Protein AF-A0A7W7Q1D1-F1 (afdb_monomer)

pLDDT: mean 85.67, std 13.71, range [35.16, 98.44]

InterPro domains:
  IPR036291 NAD(P)-binding domain superfamily [SSF51735] (10-169)

Sequence (183 aa):
MISYGGLVYLITGATGTVGRPLLAELDGHAVRPVTRDPSRLPGAVAEPDVTGVTAVFLHPRAVGLGAADLLVRAKAAGVRRVVVLSAVNVDDPLDEQPSRANGDRDTEVEAAAIGSGLEWVSAVAAAGMVEHGHRPEFVAALMARYERENGRPAHVSGDVENVLGRPARSFAEWVADHAEYVR

Foldseek 3Di:
DDPDLFAEEEEFPCVDPVNVVVVVVCPVGHYEYEDCDCVVDPNHDPDDDLASHQEYEAEQQRCPLVLLVVLLNNVVNNHAEYEYAAEPCLVPPPVPDPVVVVVGDRVNNVVSVVVSPHHYDYPYDLSVCVVVPHDNVVSVVVVVVCVVCPPPPDDDDQVCCVPVVDGDDDPVVVCVVCVVVVD

Structure (mmCIF, N/CA/C/O backbone):
data_AF-A0A7W7Q1D1-F1
#
_entry.id   AF-A0A7W7Q1D1-F1
#
loop_
_atom_site.group_PDB
_atom_site.id
_atom_site.type_symbol
_atom_site.label_atom_id
_atom_site.label_alt_id
_atom_site.label_comp_id
_atom_site.label_asym_id
_atom_site.label_entity_id
_atom_site.label_seq_id
_atom_site.pdbx_PDB_ins_code
_atom_site.Cartn_x
_atom_site.Cartn_y
_atom_site.Cartn_z
_atom_site.occupancy
_atom_site.B_iso_or_equiv
_atom_site.auth_seq_id
_atom_site.auth_comp_id
_atom_site.auth_asym_id
_atom_site.auth_atom_id
_atom_site.pdbx_PDB_model_num
ATOM 1 N N . MET A 1 1 ? -28.782 -6.492 18.282 1.00 35.16 1 MET A N 1
ATOM 2 C CA . MET A 1 1 ? -28.375 -5.760 17.064 1.00 35.16 1 MET A CA 1
ATOM 3 C C . MET A 1 1 ? -27.118 -6.419 16.540 1.00 35.16 1 MET A C 1
ATOM 5 O O . MET A 1 1 ? -26.107 -6.385 17.225 1.00 35.16 1 MET A O 1
ATOM 9 N N . ILE A 1 2 ? -27.211 -7.110 15.409 1.00 35.22 2 ILE A N 1
ATOM 10 C CA . ILE A 1 2 ? -26.087 -7.821 14.797 1.00 35.22 2 ILE A CA 1
ATOM 11 C C . ILE A 1 2 ? -25.476 -6.841 13.796 1.00 35.22 2 ILE A C 1
ATOM 13 O O . ILE A 1 2 ? -26.123 -6.496 12.811 1.00 35.22 2 ILE A O 1
ATOM 17 N N . SER A 1 3 ? -24.289 -6.316 14.102 1.00 39.19 3 SER A N 1
ATOM 18 C CA . SER A 1 3 ? -23.540 -5.472 13.169 1.00 39.19 3 SER A CA 1
ATOM 19 C C . SER A 1 3 ? -23.053 -6.363 12.028 1.00 39.19 3 SER A C 1
ATOM 21 O O . SER A 1 3 ? -22.293 -7.301 12.267 1.00 39.19 3 SER A O 1
ATOM 23 N N . TYR A 1 4 ? -23.531 -6.126 10.807 1.00 39.88 4 TYR A N 1
ATOM 24 C CA . TYR A 1 4 ? -22.960 -6.758 9.622 1.00 39.88 4 TYR A CA 1
ATOM 25 C C . TYR A 1 4 ? -21.501 -6.307 9.523 1.00 39.88 4 TYR A C 1
ATOM 27 O O . TYR A 1 4 ? -21.233 -5.110 9.444 1.00 39.88 4 TYR A O 1
ATOM 35 N N . GLY A 1 5 ? -20.570 -7.262 9.596 1.00 51.62 5 GLY A N 1
ATOM 36 C CA . GLY A 1 5 ? -19.130 -7.019 9.545 1.00 51.62 5 GLY A CA 1
ATOM 37 C C . GLY A 1 5 ? -18.730 -6.362 8.228 1.00 51.62 5 GLY A C 1
ATOM 38 O O . GLY A 1 5 ? -18.457 -7.048 7.246 1.00 51.62 5 GLY A O 1
ATOM 39 N N . GLY A 1 6 ? -18.746 -5.030 8.203 1.00 65.38 6 GLY A N 1
ATOM 40 C CA . GLY A 1 6 ? -18.230 -4.236 7.099 1.00 65.38 6 GLY A CA 1
ATOM 41 C C . GLY A 1 6 ? -16.722 -4.423 6.968 1.00 65.38 6 GLY A C 1
ATOM 42 O O . GLY A 1 6 ? -16.028 -4.676 7.953 1.00 65.38 6 GLY A O 1
ATOM 43 N N . LEU A 1 7 ? -16.219 -4.310 5.740 1.00 81.56 7 LEU A N 1
ATOM 44 C CA . LEU A 1 7 ? -14.784 -4.317 5.481 1.00 81.56 7 LEU A CA 1
ATOM 45 C C . LEU A 1 7 ? -14.135 -3.127 6.205 1.00 81.56 7 LEU A C 1
ATOM 47 O O . LEU A 1 7 ? -14.586 -1.990 6.058 1.00 81.56 7 LEU A O 1
ATOM 51 N N . VAL A 1 8 ? -13.093 -3.408 6.987 1.00 94.44 8 VAL A N 1
ATOM 52 C CA . VAL A 1 8 ? -12.262 -2.408 7.666 1.00 94.44 8 VAL A CA 1
ATOM 53 C C . VAL A 1 8 ? -10.910 -2.365 6.963 1.00 94.44 8 VAL A C 1
ATOM 55 O O . VAL A 1 8 ? -10.201 -3.376 6.915 1.00 94.44 8 VAL A O 1
ATOM 58 N N . TYR A 1 9 ? -10.547 -1.205 6.423 1.00 96.56 9 TYR A N 1
ATOM 59 C CA . TYR A 1 9 ? -9.318 -1.009 5.655 1.00 96.56 9 TYR A CA 1
ATOM 60 C C . TYR A 1 9 ? -8.244 -0.320 6.494 1.00 96.56 9 TYR A C 1
ATOM 62 O O . TYR A 1 9 ? -8.509 0.708 7.107 1.00 96.56 9 TYR A O 1
ATOM 70 N N . LEU A 1 10 ? -7.019 -0.839 6.492 1.00 98.25 10 LEU A N 1
ATOM 71 C CA . LEU A 1 10 ? -5.849 -0.147 7.041 1.00 98.25 10 LEU A CA 1
ATOM 72 C C . LEU A 1 10 ? -5.040 0.451 5.890 1.00 98.25 10 LEU A C 1
ATOM 74 O O . LEU A 1 10 ? -4.572 -0.293 5.030 1.00 98.25 10 LEU A O 1
ATOM 78 N N . ILE A 1 11 ? -4.855 1.771 5.877 1.00 98.25 11 ILE A N 1
ATOM 79 C CA . ILE A 1 11 ? -4.214 2.480 4.761 1.00 98.25 11 ILE A CA 1
ATOM 80 C C . ILE A 1 11 ? -2.933 3.149 5.241 1.00 98.25 11 ILE A C 1
ATOM 82 O O . ILE A 1 11 ? -2.977 4.142 5.966 1.00 98.25 11 ILE A O 1
ATOM 86 N N . THR A 1 12 ? -1.782 2.625 4.827 1.00 98.25 12 THR A N 1
ATOM 87 C CA . THR A 1 12 ? -0.482 3.241 5.128 1.00 98.25 12 THR A CA 1
ATOM 88 C C . THR A 1 12 ? -0.141 4.343 4.127 1.00 98.25 12 THR A C 1
ATOM 90 O O . THR A 1 12 ? -0.596 4.331 2.985 1.00 98.25 12 THR A O 1
ATOM 93 N N . GLY A 1 13 ? 0.618 5.353 4.565 1.00 96.00 13 GLY A N 1
ATOM 94 C CA . GLY A 1 13 ? 0.894 6.529 3.733 1.00 96.00 13 GLY A CA 1
ATOM 95 C C . GLY A 1 13 ? -0.340 7.409 3.513 1.00 96.00 13 GLY A C 1
ATOM 96 O O . GLY A 1 13 ? -0.433 8.094 2.497 1.00 96.00 13 GLY A O 1
ATOM 97 N N . ALA A 1 14 ? -1.272 7.417 4.472 1.00 96.81 14 ALA A N 1
ATOM 98 C CA . ALA A 1 14 ? -2.594 8.040 4.384 1.00 96.81 14 ALA A CA 1
ATOM 99 C C . ALA A 1 14 ? -2.592 9.524 3.968 1.00 96.81 14 ALA A C 1
ATOM 101 O O . ALA A 1 14 ? -3.517 9.999 3.317 1.00 96.81 14 ALA A O 1
ATOM 102 N N . THR A 1 15 ? -1.542 10.275 4.307 1.00 95.00 15 THR A N 1
ATOM 103 C CA . THR A 1 15 ? -1.414 11.699 3.949 1.00 95.00 15 THR A CA 1
ATOM 104 C C . THR A 1 15 ? -0.637 11.949 2.653 1.00 95.00 15 THR A C 1
ATOM 106 O O . THR A 1 15 ? -0.395 13.113 2.332 1.00 95.00 15 THR A O 1
ATOM 109 N N . GLY A 1 16 ? -0.203 10.899 1.951 1.00 86.81 16 GLY A N 1
ATOM 110 C CA . GLY A 1 16 ? 0.585 10.967 0.718 1.00 86.81 16 GLY A CA 1
ATOM 111 C C . GLY A 1 16 ? -0.250 11.178 -0.547 1.00 86.81 16 GLY A C 1
ATOM 112 O O . GLY A 1 16 ?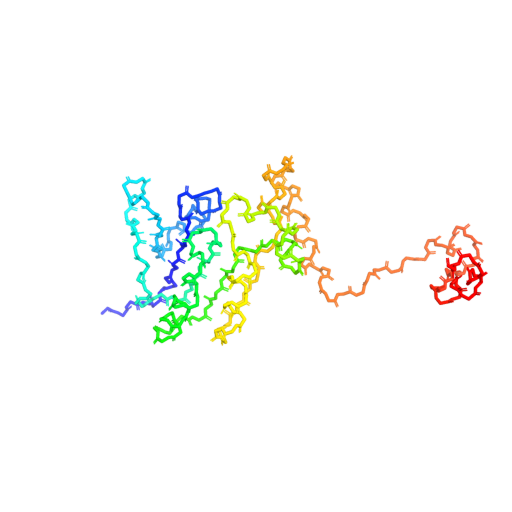 -1.475 11.284 -0.492 1.00 86.81 16 GLY A O 1
ATOM 113 N N . THR A 1 17 ? 0.431 11.222 -1.692 1.00 84.62 17 THR A N 1
ATOM 114 C CA . THR A 1 17 ? -0.163 11.446 -3.023 1.00 84.62 17 THR A CA 1
ATOM 115 C C . THR A 1 17 ? -1.105 10.327 -3.450 1.00 84.62 17 THR A C 1
ATOM 117 O O . THR A 1 17 ? -2.105 10.607 -4.097 1.00 84.62 17 THR A O 1
ATOM 120 N N . VAL A 1 18 ? -0.830 9.086 -3.040 1.00 85.62 18 VAL A N 1
ATOM 121 C CA . VAL A 1 18 ? -1.712 7.933 -3.281 1.00 85.62 18 VAL A CA 1
ATOM 122 C C . VAL A 1 18 ? -2.712 7.739 -2.140 1.00 85.62 18 VAL A C 1
ATOM 124 O O . VAL A 1 18 ? -3.889 7.494 -2.382 1.00 85.62 18 VAL A O 1
ATOM 127 N N . GLY A 1 19 ? -2.271 7.900 -0.888 1.00 89.56 19 GLY A N 1
ATOM 128 C CA . GLY A 1 19 ? -3.119 7.667 0.284 1.00 89.56 19 GLY A CA 1
ATOM 129 C C . GLY A 1 19 ? -4.314 8.619 0.376 1.00 89.56 19 GLY A C 1
ATOM 130 O O . GLY A 1 19 ? -5.423 8.162 0.616 1.00 89.56 19 GLY A O 1
ATOM 131 N N . ARG A 1 20 ? -4.128 9.925 0.136 1.00 90.88 20 ARG A N 1
ATOM 132 C CA . ARG A 1 20 ? -5.224 10.911 0.216 1.00 90.88 20 ARG A CA 1
ATOM 133 C C . ARG A 1 20 ? -6.381 10.631 -0.754 1.00 90.88 20 ARG A C 1
ATOM 135 O O . ARG A 1 20 ? -7.510 10.577 -0.274 1.00 90.88 20 ARG A O 1
ATOM 142 N N . PRO A 1 21 ? -6.156 10.463 -2.073 1.00 86.75 21 PRO A N 1
ATOM 143 C CA . PRO A 1 21 ? -7.244 10.128 -2.988 1.00 86.75 21 PRO A CA 1
ATOM 144 C C . PRO A 1 21 ? -7.834 8.746 -2.693 1.00 86.75 21 PRO A C 1
ATOM 146 O O . PRO A 1 21 ? -9.048 8.604 -2.736 1.00 86.75 21 PRO A O 1
ATOM 149 N N . LEU A 1 22 ? -7.023 7.758 -2.290 1.00 88.62 22 LEU A N 1
ATOM 150 C CA . LEU A 1 22 ? -7.541 6.449 -1.878 1.00 88.62 22 LEU A CA 1
ATOM 151 C C . LEU A 1 22 ? -8.511 6.555 -0.692 1.00 88.62 22 LEU A C 1
ATOM 153 O O . LEU A 1 22 ? -9.538 5.888 -0.679 1.00 88.62 22 LEU A O 1
ATOM 157 N N . LEU A 1 23 ? -8.218 7.405 0.295 1.00 92.62 23 LEU A N 1
ATOM 158 C CA . LEU A 1 23 ? -9.139 7.654 1.405 1.00 92.62 23 LEU A CA 1
ATOM 159 C C . LEU A 1 23 ? -10.444 8.317 0.954 1.00 92.62 23 LEU A C 1
ATOM 161 O O . LEU A 1 23 ? -11.484 8.005 1.521 1.00 92.62 23 LEU A O 1
ATOM 165 N N . ALA A 1 24 ? -10.399 9.207 -0.042 1.00 87.12 24 ALA A N 1
ATOM 166 C CA . ALA A 1 24 ? -11.597 9.849 -0.581 1.00 87.12 24 ALA A CA 1
ATOM 167 C C . ALA A 1 24 ? -12.510 8.845 -1.307 1.00 87.12 24 ALA A C 1
ATOM 169 O O . ALA A 1 24 ? -13.720 8.878 -1.117 1.00 87.12 24 ALA A O 1
ATOM 170 N N . GLU A 1 25 ? -11.935 7.911 -2.069 1.00 88.19 25 GLU A N 1
ATOM 171 C CA . GLU A 1 25 ? -12.689 6.824 -2.719 1.00 88.19 25 GLU A CA 1
ATOM 172 C C . GLU A 1 25 ? -13.256 5.805 -1.715 1.00 88.19 25 GLU A C 1
ATOM 174 O O . GLU A 1 25 ? -14.211 5.092 -2.013 1.00 88.19 25 GLU A O 1
ATOM 179 N N . LEU A 1 26 ? -12.675 5.730 -0.514 1.00 88.31 26 LEU A N 1
ATOM 180 C CA . LEU A 1 26 ? -13.141 4.875 0.578 1.00 88.31 26 LEU A CA 1
ATOM 181 C C . LEU A 1 26 ? -14.099 5.599 1.542 1.00 88.31 26 LEU A C 1
ATOM 183 O O . LEU A 1 26 ? -14.371 5.078 2.628 1.00 88.31 26 LEU A O 1
ATOM 187 N N . ASP A 1 27 ? -14.618 6.776 1.181 1.00 87.81 27 ASP A N 1
ATOM 188 C CA . ASP A 1 27 ? -15.613 7.469 1.999 1.00 87.81 27 ASP A CA 1
ATOM 189 C C . ASP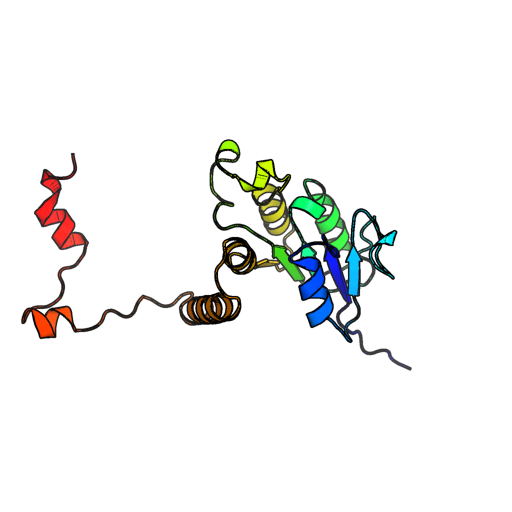 A 1 27 ? -16.866 6.599 2.215 1.00 87.81 27 ASP A C 1
ATOM 191 O O . ASP A 1 27 ? -17.298 5.839 1.348 1.00 87.81 27 ASP A O 1
ATOM 195 N N . GLY A 1 28 ? -17.421 6.646 3.425 1.00 88.31 28 GLY A N 1
ATOM 196 C CA . GLY A 1 28 ? -18.497 5.745 3.851 1.00 88.31 28 GLY A CA 1
ATOM 197 C C . GLY A 1 28 ? -18.060 4.315 4.212 1.00 88.31 28 GLY A C 1
ATOM 198 O O . GLY A 1 28 ? -18.885 3.546 4.715 1.00 88.31 28 GLY A O 1
ATOM 199 N N . HIS A 1 29 ? -16.784 3.949 4.038 1.00 92.31 29 HIS A N 1
ATOM 200 C CA . HIS A 1 29 ? -16.217 2.705 4.564 1.00 92.31 29 HIS A CA 1
ATOM 201 C C . HIS A 1 29 ? -15.502 2.909 5.907 1.00 92.31 29 HIS A C 1
ATOM 203 O O . HIS A 1 29 ? -15.057 3.999 6.260 1.00 92.31 29 HIS A O 1
ATOM 209 N N . ALA A 1 30 ? -15.347 1.825 6.674 1.00 94.69 30 ALA A N 1
ATOM 210 C CA . ALA A 1 30 ? -14.530 1.849 7.880 1.00 94.69 30 ALA A CA 1
ATOM 211 C C . ALA A 1 30 ? -13.043 1.838 7.494 1.00 94.69 30 ALA A C 1
ATOM 213 O O . ALA A 1 30 ? -12.535 0.846 6.968 1.00 94.69 30 ALA A O 1
ATOM 214 N N . VAL A 1 31 ? -12.334 2.933 7.771 1.00 96.19 31 VAL A N 1
ATOM 215 C CA . VAL A 1 31 ? -10.919 3.085 7.417 1.00 96.19 31 VAL A CA 1
ATOM 216 C C . VAL A 1 31 ? -10.083 3.467 8.636 1.00 96.19 31 VAL A C 1
ATOM 218 O O . VAL A 1 31 ? -10.492 4.276 9.465 1.00 96.19 31 VAL A O 1
ATOM 221 N N . ARG A 1 32 ? -8.884 2.889 8.729 1.00 97.56 32 ARG A N 1
ATOM 222 C CA . ARG A 1 32 ? -7.820 3.242 9.669 1.00 97.56 32 ARG A CA 1
ATOM 223 C C . ARG A 1 32 ? -6.652 3.851 8.897 1.00 97.56 32 ARG A C 1
ATOM 225 O O . ARG A 1 32 ? -5.834 3.112 8.338 1.00 97.56 32 ARG A O 1
ATOM 232 N N . PRO A 1 33 ? -6.573 5.186 8.825 1.00 98.06 33 PRO A N 1
ATOM 233 C CA . PRO A 1 33 ? -5.465 5.850 8.172 1.00 98.06 33 PRO A CA 1
ATOM 234 C C . PRO A 1 33 ? -4.210 5.793 9.045 1.00 98.06 33 PRO A C 1
ATOM 236 O O . PRO A 1 33 ? -4.244 6.107 10.233 1.00 98.06 33 PRO A O 1
ATOM 239 N N . VAL A 1 34 ? -3.083 5.432 8.441 1.00 98.44 34 VAL A N 1
ATOM 240 C CA . VAL A 1 34 ? -1.774 5.403 9.095 1.00 98.44 34 VAL A CA 1
ATOM 241 C C . VAL A 1 34 ? -0.857 6.424 8.437 1.00 98.44 34 VAL A C 1
ATOM 243 O O . VAL A 1 34 ? -0.625 6.400 7.222 1.00 98.44 34 VAL A O 1
ATOM 246 N N . THR A 1 35 ? -0.319 7.335 9.243 1.00 97.12 35 THR A N 1
ATOM 247 C CA . THR A 1 35 ? 0.645 8.346 8.803 1.00 97.12 35 THR A CA 1
ATOM 248 C C . THR A 1 35 ? 1.642 8.668 9.906 1.00 97.12 35 THR A C 1
ATOM 250 O O . THR A 1 35 ? 1.306 8.660 11.083 1.00 97.12 35 THR A O 1
ATOM 253 N N . ARG A 1 36 ? 2.864 9.035 9.515 1.00 94.56 36 ARG A N 1
ATOM 254 C CA . ARG A 1 36 ? 3.918 9.468 10.446 1.00 94.56 36 ARG A CA 1
ATOM 255 C C . ARG A 1 36 ? 3.550 10.732 11.228 1.00 94.56 36 ARG A C 1
ATOM 257 O O . ARG A 1 36 ? 4.113 10.957 12.290 1.00 94.56 36 ARG A O 1
ATOM 264 N N . ASP A 1 37 ? 2.633 11.550 10.707 1.00 95.12 37 ASP A N 1
ATOM 265 C CA . ASP A 1 37 ? 2.155 12.770 11.367 1.00 95.12 37 ASP A CA 1
ATOM 266 C C . ASP A 1 37 ? 0.617 12.778 11.458 1.00 95.12 37 ASP A C 1
ATOM 268 O O . ASP A 1 37 ? -0.061 13.327 10.577 1.00 95.12 37 ASP A O 1
ATOM 272 N N . PRO A 1 38 ? 0.049 12.151 12.507 1.00 96.12 38 PRO A N 1
ATOM 273 C CA . PRO A 1 38 ? -1.397 12.051 12.698 1.00 96.12 38 PRO A CA 1
ATOM 274 C C . PRO A 1 38 ? -2.105 13.399 12.840 1.00 96.12 38 PRO A C 1
ATOM 276 O O . PRO A 1 38 ? -3.292 13.501 12.548 1.00 96.12 38 PRO A O 1
ATOM 279 N N . SER A 1 39 ? -1.393 14.460 13.238 1.00 96.00 39 SER A N 1
ATOM 280 C CA . SER A 1 39 ? -1.993 15.790 13.409 1.00 96.00 39 SER A CA 1
ATOM 281 C C . SER A 1 39 ? -2.545 16.372 12.100 1.00 96.00 39 SER A C 1
ATOM 283 O O . SER A 1 39 ? -3.427 17.229 12.115 1.00 96.00 39 SER A O 1
ATOM 285 N N . ARG A 1 40 ? -2.067 15.872 10.951 1.00 93.12 40 ARG A N 1
ATOM 286 C CA . ARG A 1 40 ? -2.466 16.317 9.608 1.00 93.12 40 ARG A CA 1
ATOM 287 C C . ARG A 1 40 ? -3.696 15.599 9.055 1.00 93.12 40 ARG A C 1
ATOM 289 O O . ARG A 1 40 ? -4.118 15.934 7.947 1.00 93.12 40 ARG A O 1
ATOM 296 N N . LEU A 1 41 ? -4.231 14.603 9.764 1.00 94.81 41 LEU A N 1
ATOM 297 C CA . LEU A 1 41 ? -5.374 13.812 9.313 1.00 94.81 41 LEU A CA 1
ATOM 298 C C . LEU A 1 41 ? -6.199 13.302 10.510 1.00 94.81 41 LEU A C 1
ATOM 300 O O . LEU A 1 41 ? -5.748 12.401 11.219 1.00 94.81 41 LEU A O 1
ATOM 304 N N . PRO A 1 42 ? -7.416 13.832 10.731 1.00 92.69 42 PRO A N 1
ATOM 305 C CA . PRO A 1 42 ? -8.296 13.363 11.797 1.00 92.69 42 PRO A CA 1
ATOM 306 C C . PRO A 1 42 ? -8.528 11.848 11.750 1.00 92.69 42 PRO A C 1
ATOM 308 O O . PRO A 1 42 ? -8.771 11.281 10.687 1.00 92.69 42 PRO A O 1
ATOM 311 N N . GLY A 1 43 ? -8.454 11.195 12.912 1.00 92.12 43 GLY A N 1
ATOM 312 C CA . GLY A 1 43 ? -8.644 9.745 13.039 1.00 92.12 43 GLY A CA 1
ATOM 313 C C . GLY A 1 43 ? -7.456 8.893 12.581 1.00 92.12 43 GLY A C 1
ATOM 314 O O . GLY A 1 43 ? -7.530 7.669 12.675 1.00 92.12 43 GLY A O 1
ATOM 315 N N . ALA A 1 44 ? -6.365 9.504 12.109 1.00 96.75 44 ALA A N 1
ATOM 316 C CA . ALA A 1 44 ? -5.163 8.768 11.760 1.00 96.75 44 ALA A CA 1
ATOM 317 C C . ALA A 1 44 ? -4.326 8.396 12.985 1.00 96.75 44 ALA A C 1
ATOM 319 O O . ALA A 1 44 ? -4.378 9.045 14.030 1.00 96.75 44 ALA A O 1
ATOM 320 N N . VAL A 1 45 ? -3.515 7.357 12.824 1.00 97.12 45 VAL A N 1
ATOM 321 C CA . VAL A 1 45 ? -2.573 6.875 13.838 1.00 97.12 45 VAL A CA 1
ATOM 322 C C . VAL A 1 45 ? -1.163 6.797 13.263 1.00 97.12 45 VAL A C 1
ATOM 324 O O . VAL A 1 45 ? -0.983 6.653 12.053 1.00 97.12 45 VAL A O 1
ATOM 327 N N . ALA A 1 46 ? -0.157 6.903 14.133 1.00 95.56 46 ALA A N 1
ATOM 328 C CA . ALA A 1 46 ? 1.238 6.698 13.744 1.00 95.56 46 ALA A CA 1
ATOM 329 C C . ALA A 1 46 ? 1.563 5.208 13.621 1.00 95.56 46 ALA A C 1
ATOM 331 O O . ALA A 1 46 ? 2.150 4.778 12.631 1.00 95.56 46 ALA A O 1
ATOM 332 N N . GLU A 1 47 ? 1.108 4.426 14.600 1.00 95.19 47 GLU A N 1
ATOM 333 C CA . GLU A 1 47 ? 1.358 2.993 14.671 1.00 95.19 47 GLU A CA 1
ATOM 334 C C . GLU A 1 47 ? 0.161 2.195 14.134 1.00 95.19 47 GLU A C 1
ATOM 336 O O . GLU A 1 47 ? -0.964 2.391 14.604 1.00 95.19 47 GLU A O 1
ATOM 341 N N . PRO A 1 48 ? 0.364 1.285 13.164 1.00 96.31 48 PRO A N 1
ATOM 342 C CA . PRO A 1 48 ? -0.725 0.497 12.607 1.00 96.31 48 PRO A CA 1
ATOM 343 C C . PRO A 1 48 ? -1.298 -0.525 13.607 1.00 96.31 48 PRO A C 1
ATOM 345 O O . PRO A 1 48 ? -0.585 -1.429 14.064 1.00 96.31 48 PRO A O 1
ATOM 348 N N . ASP A 1 49 ? -2.611 -0.437 13.853 1.00 94.81 49 ASP A N 1
ATOM 349 C CA . ASP A 1 49 ? -3.418 -1.452 14.546 1.00 94.81 49 ASP A CA 1
ATOM 350 C C . ASP A 1 49 ? -4.272 -2.263 13.556 1.00 94.81 49 ASP A C 1
ATOM 352 O O . ASP A 1 49 ? -5.194 -1.755 12.905 1.00 94.81 49 ASP A O 1
ATOM 356 N N . VAL A 1 50 ? -3.975 -3.560 13.483 1.00 96.88 50 VAL A N 1
ATOM 357 C CA . VAL A 1 50 ? -4.609 -4.532 12.583 1.00 96.88 50 VAL A CA 1
ATOM 358 C C . VAL A 1 50 ? -5.847 -5.212 13.183 1.00 96.88 50 VAL A C 1
ATOM 360 O O . VAL A 1 50 ? -6.491 -6.012 12.510 1.00 96.88 50 VAL A O 1
ATOM 363 N N . THR A 1 51 ? -6.224 -4.907 14.428 1.00 95.19 51 THR A N 1
ATOM 364 C CA . THR A 1 51 ? -7.305 -5.607 15.144 1.00 95.19 51 THR A CA 1
ATOM 365 C C . THR A 1 51 ? -8.656 -5.435 14.450 1.00 95.19 51 THR A C 1
ATOM 367 O O . THR A 1 51 ? -9.218 -4.344 14.459 1.00 95.19 51 THR A O 1
ATOM 370 N N . GLY A 1 52 ? -9.213 -6.487 13.848 1.00 94.75 52 GLY A N 1
ATOM 371 C CA . GLY A 1 52 ? -10.478 -6.401 13.104 1.00 94.75 52 GLY A CA 1
ATOM 372 C C . GLY A 1 52 ? -10.363 -5.744 11.722 1.00 94.75 52 GLY A C 1
ATOM 373 O O . GLY A 1 52 ? -11.386 -5.415 11.128 1.00 94.75 52 GLY A O 1
ATOM 374 N N . VAL A 1 53 ? -9.143 -5.547 11.208 1.00 96.88 53 VAL A N 1
ATOM 375 C CA . VAL A 1 53 ? -8.896 -5.140 9.816 1.00 96.88 53 VAL A CA 1
ATOM 376 C C . VAL A 1 53 ? -9.165 -6.321 8.888 1.00 96.88 53 VAL A C 1
ATOM 378 O O . VAL A 1 53 ? -8.750 -7.443 9.160 1.00 96.88 53 VAL A O 1
ATOM 381 N N . THR A 1 54 ? -9.824 -6.070 7.760 1.00 95.12 54 THR A N 1
ATOM 382 C CA . THR A 1 54 ? -10.088 -7.091 6.735 1.00 95.12 54 THR A CA 1
ATOM 383 C C . THR A 1 54 ? -9.145 -6.9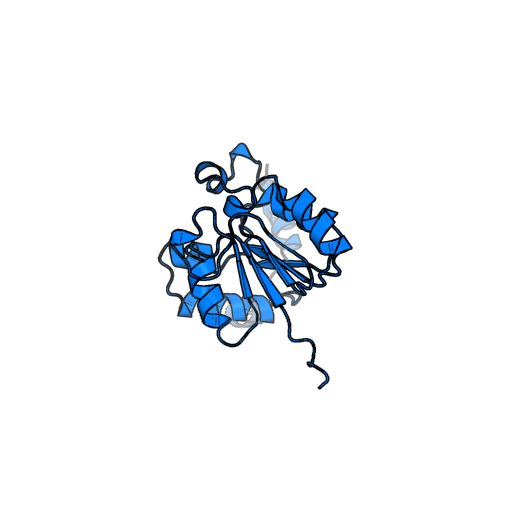88 5.541 1.00 95.12 54 THR A C 1
ATOM 385 O O . THR A 1 54 ? -8.869 -8.004 4.899 1.00 95.12 54 THR A O 1
ATOM 388 N N . ALA A 1 55 ? -8.646 -5.785 5.238 1.00 95.94 55 ALA A N 1
ATOM 389 C CA . ALA A 1 55 ? -7.717 -5.542 4.138 1.00 95.94 55 ALA A CA 1
ATOM 390 C C . ALA A 1 55 ? -6.694 -4.444 4.473 1.00 95.94 55 ALA A C 1
ATOM 392 O O . ALA A 1 55 ? -7.019 -3.472 5.156 1.00 95.94 55 ALA A O 1
ATOM 393 N N . VAL A 1 56 ? -5.464 -4.595 3.978 1.00 98.06 56 VAL A N 1
ATOM 394 C CA . VAL A 1 56 ? -4.349 -3.664 4.224 1.00 98.06 56 VAL A CA 1
ATOM 395 C C . VAL A 1 56 ? -3.809 -3.122 2.903 1.00 98.06 56 VAL A C 1
ATOM 397 O O . VAL A 1 56 ? -3.514 -3.896 2.000 1.00 98.06 56 VAL A O 1
ATOM 400 N N . PHE A 1 57 ? -3.625 -1.805 2.817 1.00 97.88 57 PHE A N 1
ATOM 401 C CA . PHE A 1 57 ? -2.875 -1.144 1.751 1.00 97.88 57 PHE A CA 1
ATOM 402 C C . PHE A 1 57 ? -1.478 -0.739 2.249 1.00 97.88 57 PHE A C 1
ATOM 404 O O . PHE A 1 57 ? -1.340 0.016 3.223 1.00 97.88 57 PHE A O 1
ATOM 411 N N . LEU A 1 58 ? -0.441 -1.231 1.574 1.00 97.88 58 LEU A N 1
ATOM 412 C CA . LEU A 1 58 ? 0.967 -1.008 1.887 1.00 97.88 58 LEU A CA 1
ATOM 413 C C . LEU A 1 58 ? 1.574 0.008 0.920 1.00 97.88 58 LEU A C 1
ATOM 415 O O . LEU A 1 58 ? 1.716 -0.261 -0.268 1.00 97.88 58 LEU A O 1
ATOM 419 N N . HIS A 1 59 ? 1.974 1.160 1.450 1.00 96.56 59 HIS A N 1
ATOM 420 C CA . HIS A 1 59 ? 2.794 2.133 0.747 1.00 96.56 59 HIS A CA 1
ATOM 421 C C . HIS A 1 59 ? 4.269 1.904 1.117 1.00 96.56 59 HIS A C 1
ATOM 423 O O . HIS A 1 59 ? 4.620 2.106 2.286 1.00 96.56 59 HIS A O 1
ATOM 429 N N . PRO A 1 60 ? 5.163 1.585 0.162 1.00 94.88 60 PRO A N 1
ATOM 430 C CA . PRO A 1 60 ? 6.529 1.148 0.453 1.00 94.88 60 PRO A CA 1
ATOM 431 C C . PRO A 1 60 ? 7.365 2.110 1.289 1.00 94.88 60 PRO A C 1
ATOM 433 O O . PRO A 1 60 ? 7.961 1.697 2.277 1.00 94.88 60 PRO A O 1
ATOM 436 N N . ARG A 1 61 ? 7.333 3.413 0.993 1.00 94.38 61 ARG A N 1
ATOM 437 C CA . ARG A 1 61 ? 7.967 4.433 1.850 1.00 94.38 61 ARG A CA 1
ATOM 438 C C . ARG A 1 61 ? 7.385 4.540 3.262 1.00 94.38 61 ARG A C 1
ATOM 440 O O . ARG A 1 61 ? 8.097 4.904 4.193 1.00 94.38 61 ARG A O 1
ATOM 447 N N . ALA A 1 62 ? 6.081 4.312 3.426 1.00 95.75 62 ALA A N 1
ATOM 448 C CA . ALA A 1 62 ? 5.413 4.491 4.713 1.00 95.75 62 ALA A CA 1
ATOM 449 C C . ALA A 1 62 ? 5.701 3.334 5.673 1.00 95.75 62 ALA A C 1
ATOM 451 O O . ALA A 1 62 ? 5.879 3.575 6.863 1.00 95.75 62 ALA A O 1
ATOM 452 N N . VAL A 1 63 ? 5.744 2.101 5.159 1.00 96.56 63 VAL A N 1
ATOM 453 C CA . VAL A 1 63 ? 6.003 0.898 5.968 1.00 96.56 63 VAL A CA 1
ATOM 454 C C . VAL A 1 63 ? 7.480 0.511 6.002 1.00 96.56 63 VAL A C 1
ATOM 456 O O . VAL A 1 63 ? 7.946 -0.035 7.001 1.00 96.56 63 VAL A O 1
ATOM 459 N N . GLY A 1 64 ? 8.226 0.816 4.937 1.00 95.25 64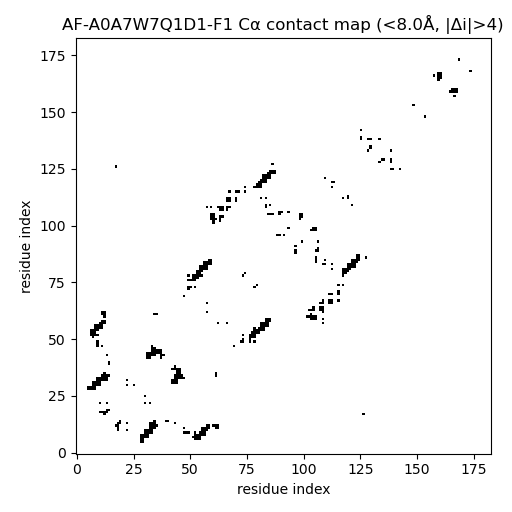 GLY A N 1
ATOM 460 C CA . GLY A 1 64 ? 9.639 0.486 4.793 1.00 95.25 64 GLY A CA 1
ATOM 461 C C . GLY A 1 64 ? 9.930 -0.982 5.101 1.00 95.25 64 GLY A C 1
ATOM 462 O O . GLY A 1 64 ? 9.176 -1.882 4.737 1.00 95.25 64 GLY A O 1
ATOM 463 N N . LEU A 1 65 ? 11.012 -1.215 5.846 1.00 95.62 65 LEU A N 1
ATOM 464 C CA . LEU A 1 65 ? 11.427 -2.556 6.272 1.00 95.62 65 LEU A CA 1
ATOM 465 C C . LEU A 1 65 ? 10.490 -3.189 7.321 1.00 95.62 65 LEU A C 1
ATOM 467 O O . LEU A 1 65 ? 10.586 -4.384 7.576 1.00 95.62 65 LEU A O 1
ATOM 471 N N . GLY A 1 66 ? 9.560 -2.422 7.903 1.00 96.69 66 GLY A N 1
ATOM 472 C CA . GLY A 1 66 ? 8.578 -2.920 8.874 1.00 96.69 66 GLY A CA 1
ATOM 473 C C . GLY A 1 66 ? 7.398 -3.679 8.253 1.00 96.69 66 GLY A C 1
ATOM 474 O O . GLY A 1 66 ? 6.518 -4.146 8.978 1.00 96.69 66 GLY A O 1
ATOM 475 N N . ALA A 1 67 ? 7.346 -3.810 6.922 1.00 97.81 67 ALA A N 1
ATOM 476 C CA . ALA A 1 67 ? 6.253 -4.489 6.228 1.00 97.81 67 ALA A CA 1
ATOM 477 C C . ALA A 1 67 ? 6.090 -5.956 6.649 1.00 97.81 67 ALA A C 1
ATOM 479 O O . ALA A 1 67 ? 4.963 -6.402 6.858 1.00 97.81 67 ALA A O 1
ATOM 480 N N . ALA A 1 68 ? 7.193 -6.691 6.823 1.00 97.88 68 ALA A N 1
ATOM 481 C CA . ALA A 1 68 ? 7.152 -8.100 7.214 1.00 97.88 68 ALA A CA 1
ATOM 482 C C . ALA A 1 68 ? 6.468 -8.291 8.579 1.00 97.88 68 ALA A C 1
ATOM 484 O O . ALA A 1 68 ? 5.507 -9.055 8.688 1.00 97.88 68 ALA A O 1
ATOM 485 N N . ASP A 1 69 ? 6.880 -7.528 9.593 1.00 98.12 69 ASP A N 1
ATOM 486 C CA . ASP A 1 69 ? 6.294 -7.597 10.937 1.00 98.12 69 ASP A CA 1
ATOM 487 C C . ASP A 1 69 ? 4.821 -7.172 10.948 1.00 98.12 69 ASP A C 1
ATOM 489 O O . ASP A 1 69 ? 3.985 -7.775 11.631 1.00 98.12 69 ASP A O 1
ATOM 493 N N . LEU A 1 70 ? 4.469 -6.140 10.174 1.00 98.31 70 LEU A N 1
ATOM 494 C CA . LEU A 1 70 ? 3.078 -5.725 10.009 1.00 98.31 70 LEU A CA 1
ATOM 495 C C . LEU A 1 70 ? 2.232 -6.846 9.393 1.00 98.31 70 LEU A C 1
ATOM 497 O O . LEU A 1 70 ? 1.133 -7.108 9.878 1.00 98.31 70 LEU A O 1
ATOM 501 N N . LEU A 1 71 ? 2.737 -7.524 8.363 1.00 98.44 71 LEU A N 1
ATOM 502 C CA . LEU A 1 71 ? 2.023 -8.602 7.682 1.00 98.44 71 LEU A CA 1
ATOM 503 C C . LEU A 1 71 ? 1.890 -9.863 8.542 1.00 98.44 71 LEU A C 1
ATOM 505 O O . LEU A 1 71 ? 0.844 -10.512 8.502 1.00 98.44 71 LEU A O 1
ATOM 509 N N . VAL A 1 72 ? 2.881 -10.171 9.384 1.00 98.19 72 VAL A N 1
ATOM 510 C CA . VAL A 1 72 ? 2.766 -11.228 10.404 1.00 98.19 72 VAL A CA 1
ATOM 511 C C . VAL A 1 72 ? 1.618 -10.919 11.366 1.00 98.19 72 VAL A C 1
ATOM 513 O O . VAL A 1 72 ? 0.744 -11.765 11.577 1.00 98.19 72 VAL A O 1
ATOM 516 N N . ARG A 1 73 ? 1.565 -9.692 11.905 1.00 98.12 73 ARG A N 1
ATOM 517 C CA . ARG A 1 73 ? 0.465 -9.259 12.784 1.00 98.12 73 ARG A CA 1
ATOM 518 C C . ARG A 1 73 ? -0.880 -9.273 12.058 1.00 98.12 73 ARG A C 1
ATOM 520 O O . ARG A 1 73 ? -1.864 -9.747 12.616 1.00 98.12 73 ARG A O 1
ATOM 527 N N . ALA A 1 74 ? -0.924 -8.792 10.817 1.00 97.75 74 ALA A N 1
ATOM 528 C CA . ALA A 1 74 ? -2.126 -8.763 9.987 1.00 97.75 74 ALA A CA 1
ATOM 529 C C . ALA A 1 74 ? -2.695 -10.172 9.770 1.00 97.75 74 ALA A C 1
ATOM 531 O O . ALA A 1 74 ? -3.885 -10.402 9.987 1.00 97.75 74 ALA A O 1
ATOM 532 N N . LYS A 1 75 ? -1.836 -11.134 9.415 1.00 97.44 75 LYS A N 1
ATOM 533 C CA . LYS A 1 75 ? -2.216 -12.539 9.247 1.00 97.44 75 LYS A CA 1
ATOM 534 C C . LYS A 1 75 ? -2.765 -13.136 10.538 1.00 97.44 75 LYS A C 1
ATOM 536 O O . LYS A 1 75 ? -3.824 -13.756 10.515 1.00 97.44 75 LYS A O 1
ATOM 541 N N . ALA A 1 76 ? -2.086 -12.909 11.662 1.00 97.50 76 ALA A N 1
ATOM 542 C CA . ALA A 1 76 ? -2.548 -13.369 12.971 1.00 97.50 76 ALA A CA 1
ATOM 543 C C . ALA A 1 76 ? -3.902 -12.751 13.375 1.00 97.50 76 ALA A C 1
ATOM 545 O O . ALA A 1 76 ? -4.701 -13.406 14.039 1.00 97.50 76 ALA A O 1
ATOM 546 N N . ALA A 1 77 ? -4.180 -11.518 12.941 1.00 96.31 77 ALA A N 1
ATOM 547 C CA . ALA A 1 77 ? -5.436 -10.813 13.190 1.00 96.31 77 ALA A CA 1
ATOM 548 C C . ALA A 1 77 ? -6.572 -11.172 12.208 1.00 96.31 77 ALA A C 1
ATOM 550 O O . ALA A 1 77 ? -7.681 -10.659 12.355 1.00 96.31 77 ALA A O 1
ATOM 551 N N . GLY A 1 78 ? -6.322 -12.043 11.222 1.00 95.75 78 GLY A N 1
ATOM 552 C CA . GLY A 1 78 ? -7.334 -12.495 10.262 1.00 95.75 78 GLY A CA 1
ATOM 553 C C . GLY A 1 78 ? -7.546 -11.571 9.059 1.00 95.75 78 GLY A C 1
ATOM 554 O O . GLY A 1 78 ? -8.583 -11.671 8.398 1.00 95.75 78 GLY A O 1
ATOM 555 N N . VAL A 1 79 ? -6.587 -10.691 8.747 1.00 96.81 79 VAL A N 1
ATOM 556 C CA . VAL A 1 79 ? -6.600 -9.917 7.495 1.00 96.81 79 VAL A CA 1
ATOM 557 C C . VAL A 1 79 ? -6.657 -10.880 6.314 1.00 96.81 79 VAL A C 1
ATOM 559 O O . VAL A 1 79 ? -5.949 -11.883 6.278 1.00 96.81 79 VAL A O 1
ATOM 562 N N . ARG A 1 80 ? -7.510 -10.570 5.336 1.00 90.31 80 ARG A N 1
ATOM 563 C CA . ARG A 1 80 ? -7.749 -11.440 4.183 1.00 90.31 80 ARG A CA 1
ATOM 564 C C . ARG A 1 80 ? -7.030 -10.991 2.927 1.00 90.31 80 ARG A C 1
ATOM 566 O O . ARG A 1 80 ? -6.652 -11.846 2.142 1.00 90.31 80 ARG A O 1
ATOM 573 N N . ARG A 1 81 ? -6.892 -9.679 2.723 1.00 93.50 81 ARG A N 1
ATOM 574 C CA . ARG A 1 81 ? -6.344 -9.100 1.492 1.00 93.50 81 ARG A CA 1
ATOM 575 C C . ARG A 1 81 ? -5.252 -8.083 1.782 1.00 93.50 81 ARG A C 1
ATOM 577 O O . ARG A 1 81 ? -5.388 -7.266 2.693 1.00 93.50 81 ARG A O 1
ATOM 584 N N . VAL A 1 82 ? -4.217 -8.090 0.955 1.00 97.19 82 VAL A N 1
ATOM 585 C CA . VAL A 1 82 ? -3.142 -7.097 0.961 1.00 97.19 82 VAL A CA 1
ATOM 586 C C . VAL A 1 82 ? -3.049 -6.453 -0.418 1.00 97.19 82 VAL A C 1
ATOM 588 O O . VAL A 1 82 ? -3.076 -7.134 -1.436 1.00 97.19 82 VAL A O 1
ATOM 591 N N . VAL A 1 83 ? -2.934 -5.133 -0.462 1.00 96.00 83 VAL A N 1
ATOM 592 C CA . VAL A 1 83 ? -2.635 -4.383 -1.682 1.00 96.00 83 VAL A CA 1
ATOM 593 C C . VAL A 1 83 ? -1.300 -3.691 -1.473 1.00 96.00 83 VAL A C 1
ATOM 595 O O . VAL A 1 83 ? -1.148 -2.946 -0.508 1.00 96.00 83 VAL A O 1
ATOM 598 N N . VAL A 1 84 ? -0.335 -3.934 -2.352 1.00 96.06 84 VAL A N 1
ATOM 599 C CA . VAL A 1 84 ? 0.971 -3.266 -2.314 1.00 96.06 84 VAL A CA 1
ATOM 600 C C . VAL A 1 84 ? 0.993 -2.201 -3.395 1.00 96.06 84 VAL A C 1
ATOM 602 O O . VAL A 1 84 ? 0.780 -2.525 -4.556 1.00 96.06 84 VAL A O 1
ATOM 605 N N . LEU A 1 85 ? 1.251 -0.942 -3.044 1.00 92.12 85 LEU A N 1
ATOM 606 C CA . LEU A 1 85 ? 1.646 0.055 -4.038 1.00 92.12 85 LEU A CA 1
ATOM 607 C C . LEU A 1 85 ? 3.043 -0.324 -4.520 1.00 92.12 85 LEU A C 1
ATOM 609 O O . LEU A 1 85 ? 3.993 -0.129 -3.777 1.00 92.12 85 LEU A O 1
ATOM 613 N N . SER A 1 86 ? 3.152 -0.907 -5.705 1.00 86.19 86 SER A N 1
ATOM 614 C CA . SER A 1 86 ? 4.428 -1.381 -6.244 1.00 86.19 86 SER A CA 1
ATOM 615 C C . SER A 1 86 ? 4.892 -0.488 -7.396 1.00 86.19 86 SER A C 1
ATOM 617 O O . SER A 1 86 ? 4.202 0.454 -7.807 1.00 86.19 86 SER A O 1
ATOM 619 N N . ALA A 1 87 ? 6.078 -0.772 -7.914 1.00 81.00 87 ALA A N 1
ATOM 620 C CA . ALA A 1 87 ? 6.749 -0.013 -8.948 1.00 81.00 87 ALA A CA 1
ATOM 621 C C . ALA A 1 87 ? 7.163 -0.928 -10.107 1.00 81.00 87 ALA A C 1
ATOM 623 O O . ALA A 1 87 ? 7.424 -2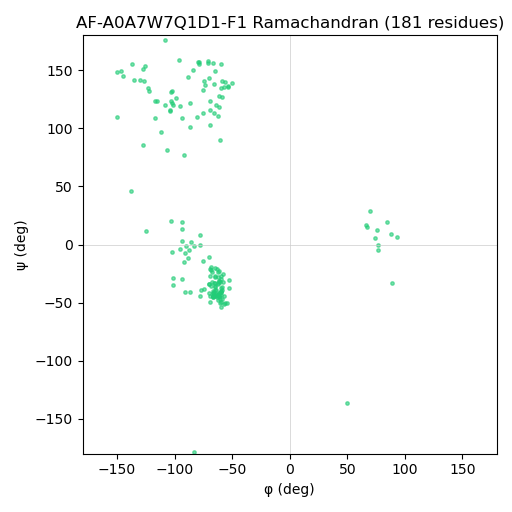.112 -9.933 1.00 81.00 87 ALA A O 1
ATOM 624 N N . VAL A 1 88 ? 7.222 -0.370 -11.317 1.00 76.25 88 VAL A N 1
ATOM 625 C CA . VAL A 1 88 ? 7.549 -1.132 -12.540 1.00 76.25 88 VAL A CA 1
ATOM 626 C C . VAL A 1 88 ? 8.977 -1.688 -12.551 1.00 76.25 88 VAL A C 1
ATOM 628 O O . VAL A 1 88 ? 9.256 -2.620 -13.288 1.00 76.25 88 VAL A O 1
ATOM 631 N N . ASN A 1 89 ? 9.860 -1.112 -11.741 1.00 75.56 89 ASN A N 1
ATOM 632 C CA . ASN A 1 89 ? 11.274 -1.444 -11.594 1.00 75.56 89 ASN A CA 1
ATOM 633 C C . ASN A 1 89 ? 11.549 -2.267 -10.319 1.00 75.56 89 ASN A C 1
ATOM 635 O O . ASN A 1 89 ? 12.663 -2.248 -9.804 1.00 75.56 89 ASN A O 1
ATOM 639 N N . VAL A 1 90 ? 10.529 -2.926 -9.752 1.00 83.88 90 VAL A N 1
ATOM 640 C CA . VAL A 1 90 ? 10.661 -3.689 -8.497 1.00 83.88 90 VAL A CA 1
ATOM 641 C C . VAL A 1 90 ? 11.648 -4.858 -8.610 1.00 83.88 90 VAL A C 1
ATOM 643 O O . VAL A 1 90 ? 12.295 -5.202 -7.624 1.00 83.88 90 VAL A O 1
ATOM 646 N N . ASP A 1 91 ? 11.813 -5.415 -9.810 1.00 83.06 91 ASP A N 1
ATOM 647 C CA . ASP A 1 91 ? 12.710 -6.545 -10.083 1.00 83.06 91 ASP A CA 1
ATOM 648 C C . ASP A 1 91 ? 14.138 -6.122 -10.489 1.00 83.06 91 ASP A C 1
ATOM 650 O O . ASP A 1 91 ? 15.021 -6.976 -10.607 1.00 83.06 91 ASP A O 1
ATOM 654 N N . ASP A 1 92 ? 14.389 -4.824 -10.694 1.00 82.75 92 ASP A N 1
ATOM 655 C CA . ASP A 1 92 ? 15.711 -4.312 -11.081 1.00 82.75 92 ASP A CA 1
ATOM 656 C C . ASP A 1 92 ? 16.711 -4.419 -9.909 1.00 82.75 92 ASP A C 1
ATOM 658 O O . ASP A 1 92 ? 16.295 -4.444 -8.743 1.00 82.75 92 ASP A O 1
ATOM 662 N N . PRO A 1 93 ? 18.038 -4.437 -10.154 1.00 90.69 93 PRO A N 1
ATOM 663 C CA . PRO A 1 93 ? 19.034 -4.345 -9.088 1.00 90.69 93 PRO A CA 1
ATOM 664 C C . PRO A 1 93 ? 18.751 -3.176 -8.137 1.00 90.69 93 PRO A C 1
ATOM 666 O O . PRO A 1 93 ? 18.369 -2.085 -8.558 1.00 90.69 93 PRO A O 1
ATOM 669 N N . LEU A 1 94 ? 18.935 -3.386 -6.827 1.00 88.88 94 LEU A N 1
ATOM 670 C CA . LEU A 1 94 ? 18.535 -2.394 -5.819 1.00 88.88 94 LEU A CA 1
ATOM 671 C C . LEU A 1 94 ? 19.209 -1.028 -6.020 1.00 88.88 94 LEU A C 1
ATOM 673 O O . LEU A 1 94 ? 18.623 -0.006 -5.686 1.00 88.88 94 LEU A O 1
ATOM 677 N N . ASP A 1 95 ? 20.435 -0.984 -6.523 1.00 90.75 95 ASP A N 1
ATOM 678 C CA . ASP A 1 95 ? 21.170 0.246 -6.825 1.00 90.75 95 ASP A CA 1
ATOM 679 C C . ASP A 1 95 ? 20.685 0.964 -8.095 1.00 90.75 95 ASP A C 1
ATOM 681 O O . ASP A 1 95 ? 20.957 2.153 -8.262 1.00 90.75 95 ASP A O 1
ATOM 685 N N . GLU A 1 96 ? 19.898 0.291 -8.932 1.00 82.56 96 GLU A N 1
ATOM 686 C CA . GLU A 1 96 ? 19.286 0.834 -10.147 1.00 82.56 96 GLU A CA 1
ATOM 687 C C . GLU A 1 96 ? 17.846 1.330 -9.921 1.00 82.56 96 GLU A C 1
ATOM 689 O O . GLU A 1 96 ? 17.252 1.935 -10.810 1.00 82.56 96 GLU A O 1
ATOM 694 N N . GLN A 1 97 ? 17.277 1.151 -8.722 1.00 78.88 97 GLN A N 1
ATOM 695 C CA . GLN A 1 97 ? 15.907 1.570 -8.403 1.00 78.88 97 GLN A CA 1
ATOM 696 C C . GLN A 1 97 ? 15.832 3.044 -7.937 1.00 78.88 97 GLN A C 1
ATOM 698 O O . GLN A 1 97 ? 16.071 3.323 -6.754 1.00 78.88 97 GLN A O 1
ATOM 703 N N . PRO A 1 98 ? 15.426 4.017 -8.787 1.00 76.44 98 PRO A N 1
ATOM 704 C CA . PRO A 1 98 ? 15.407 5.441 -8.426 1.00 76.44 98 PRO A CA 1
ATOM 705 C C . PRO A 1 98 ? 14.489 5.781 -7.245 1.00 76.44 98 PRO A C 1
ATOM 707 O O . PRO A 1 98 ? 14.792 6.693 -6.474 1.00 76.44 98 PRO A O 1
ATOM 710 N N . SER A 1 99 ? 13.388 5.048 -7.054 1.00 77.12 99 SER A N 1
ATOM 711 C CA . SER A 1 99 ? 12.446 5.259 -5.944 1.00 77.12 99 SER A CA 1
ATOM 712 C C . SER A 1 99 ? 13.114 5.108 -4.569 1.00 77.12 99 SER A C 1
ATOM 714 O O . SER A 1 99 ? 12.738 5.790 -3.613 1.00 77.12 99 SER A O 1
ATOM 716 N N . ARG A 1 100 ? 14.190 4.317 -4.460 1.00 87.56 100 ARG A N 1
ATOM 717 C CA . ARG A 1 100 ? 14.937 4.148 -3.204 1.00 87.56 100 ARG A CA 1
ATOM 718 C C . ARG A 1 100 ? 15.623 5.426 -2.739 1.00 87.56 100 ARG A C 1
ATOM 720 O O . ARG A 1 100 ? 15.767 5.612 -1.529 1.00 87.56 100 ARG A O 1
ATOM 727 N N . ALA A 1 101 ? 15.996 6.324 -3.655 1.00 81.62 101 ALA A N 1
ATOM 728 C CA . ALA A 1 101 ? 16.517 7.648 -3.304 1.00 81.62 101 ALA A CA 1
ATOM 729 C C . ALA A 1 101 ? 15.454 8.513 -2.601 1.00 81.62 101 ALA A C 1
ATOM 731 O O . ALA A 1 101 ? 15.788 9.344 -1.758 1.00 81.62 101 ALA A O 1
ATOM 732 N N . ASN A 1 102 ? 14.170 8.255 -2.872 1.00 82.38 102 ASN A N 1
ATOM 733 C CA . ASN A 1 102 ? 13.039 8.881 -2.187 1.00 82.38 102 ASN A CA 1
ATOM 734 C C . ASN A 1 102 ? 12.644 8.150 -0.887 1.00 82.38 102 ASN A C 1
ATOM 736 O O . ASN A 1 102 ? 11.698 8.552 -0.206 1.00 82.38 102 ASN A O 1
ATOM 740 N N . GLY A 1 103 ? 13.374 7.093 -0.518 1.00 89.62 103 GLY A N 1
ATOM 741 C CA . GLY A 1 103 ? 13.140 6.287 0.678 1.00 89.62 103 GLY A CA 1
ATOM 742 C C . GLY A 1 103 ? 12.157 5.131 0.487 1.00 89.62 103 GLY A C 1
ATOM 743 O O . GLY A 1 103 ? 11.770 4.512 1.478 1.00 89.62 103 GLY A O 1
ATOM 744 N N . ASP A 1 104 ? 11.740 4.836 -0.743 1.00 91.31 104 ASP A N 1
ATOM 745 C CA . ASP A 1 104 ? 10.899 3.678 -1.034 1.00 91.31 104 ASP A CA 1
ATOM 746 C C . ASP A 1 104 ? 11.683 2.365 -0.898 1.00 91.31 104 ASP A C 1
ATOM 748 O O . ASP A 1 104 ? 12.920 2.313 -0.942 1.00 91.31 104 ASP A O 1
ATOM 752 N N . ARG A 1 105 ? 10.925 1.298 -0.655 1.00 95.94 105 ARG A N 1
ATOM 753 C CA . ARG A 1 105 ? 11.402 -0.065 -0.392 1.00 95.94 105 ARG A CA 1
ATOM 754 C C . ARG A 1 105 ? 10.529 -1.063 -1.147 1.00 95.94 105 ARG A C 1
ATOM 756 O O . ARG A 1 105 ? 10.021 -2.010 -0.560 1.00 95.94 105 ARG A O 1
ATOM 763 N N . ASP A 1 106 ? 10.268 -0.770 -2.421 1.00 92.31 106 ASP A N 1
ATOM 764 C CA . ASP A 1 106 ? 9.301 -1.497 -3.254 1.00 92.31 106 ASP A CA 1
ATOM 765 C C . ASP A 1 106 ? 9.604 -3.004 -3.259 1.00 92.31 106 ASP A C 1
ATOM 767 O O . ASP A 1 106 ? 8.745 -3.804 -2.892 1.00 92.31 106 ASP A O 1
ATOM 771 N N . THR A 1 107 ? 10.867 -3.364 -3.525 1.00 94.31 107 THR A N 1
ATOM 772 C CA . THR A 1 107 ? 11.352 -4.757 -3.521 1.00 94.31 107 THR A CA 1
ATOM 773 C C . THR A 1 107 ? 11.097 -5.450 -2.189 1.00 94.31 107 THR A C 1
ATOM 775 O O . THR A 1 107 ? 10.559 -6.553 -2.141 1.00 94.31 107 THR A O 1
ATOM 778 N N . GLU A 1 108 ? 11.479 -4.820 -1.076 1.00 97.19 108 GLU A N 1
ATOM 779 C CA . GLU A 1 108 ? 11.355 -5.437 0.243 1.00 97.19 108 GLU A CA 1
ATOM 780 C C . GLU A 1 108 ? 9.895 -5.598 0.672 1.00 97.19 108 GLU A C 1
ATOM 782 O O . GLU A 1 108 ? 9.543 -6.586 1.318 1.00 97.19 108 GLU A O 1
ATOM 787 N N . VAL A 1 109 ? 9.034 -4.645 0.317 1.00 97.56 109 VAL A N 1
ATOM 788 C CA . VAL A 1 109 ? 7.610 -4.685 0.665 1.00 97.56 109 VAL A CA 1
ATOM 789 C C . VAL A 1 109 ? 6.857 -5.700 -0.190 1.00 97.56 109 VAL A C 1
ATOM 791 O O . VAL A 1 109 ? 6.014 -6.423 0.346 1.00 97.56 109 VAL A O 1
ATOM 794 N N . GLU A 1 110 ? 7.188 -5.823 -1.475 1.00 95.31 110 GLU A N 1
ATOM 795 C CA . GLU A 1 110 ? 6.639 -6.868 -2.342 1.00 95.31 110 GLU A CA 1
ATOM 796 C C . GLU A 1 110 ? 7.111 -8.260 -1.902 1.00 95.31 110 GLU A C 1
ATOM 798 O O . GLU A 1 110 ? 6.288 -9.157 -1.706 1.00 95.31 110 GLU A O 1
ATOM 803 N N . ALA A 1 111 ? 8.402 -8.421 -1.595 1.00 96.50 111 ALA A N 1
ATOM 804 C CA . ALA A 1 111 ? 8.934 -9.659 -1.030 1.00 96.50 111 ALA A CA 1
ATOM 805 C C . ALA A 1 111 ? 8.252 -10.032 0.299 1.00 96.50 111 ALA A C 1
ATOM 807 O O . ALA A 1 111 ? 7.944 -11.203 0.531 1.00 96.50 111 ALA A O 1
ATOM 808 N N . ALA A 1 112 ? 7.959 -9.052 1.163 1.00 98.00 112 ALA A N 1
ATOM 809 C CA . ALA A 1 112 ? 7.215 -9.280 2.399 1.00 98.00 112 ALA A CA 1
ATOM 810 C C . ALA A 1 112 ? 5.763 -9.718 2.134 1.00 98.00 112 ALA A C 1
ATOM 812 O O . ALA A 1 112 ? 5.269 -10.628 2.804 1.00 98.00 112 ALA A O 1
ATOM 813 N N . ALA A 1 113 ? 5.083 -9.117 1.150 1.00 96.62 113 ALA A N 1
ATOM 814 C CA . ALA A 1 113 ? 3.740 -9.526 0.742 1.00 96.62 113 ALA A CA 1
ATOM 815 C C . ALA A 1 113 ? 3.727 -10.966 0.212 1.00 96.62 113 ALA A C 1
ATOM 817 O O . ALA A 1 113 ? 2.945 -11.781 0.708 1.00 96.62 113 ALA A O 1
ATOM 818 N N . ILE A 1 114 ? 4.661 -11.309 -0.680 1.00 95.38 114 ILE A N 1
ATOM 819 C CA . ILE A 1 114 ? 4.861 -12.669 -1.202 1.00 95.38 114 ILE A CA 1
ATOM 820 C C . ILE A 1 114 ? 5.126 -13.656 -0.056 1.00 95.38 114 ILE A C 1
ATOM 822 O O . ILE A 1 114 ? 4.444 -14.676 0.066 1.00 95.38 114 ILE A O 1
ATOM 826 N N . GLY A 1 115 ? 6.075 -13.337 0.828 1.00 96.31 115 GLY A N 1
ATOM 827 C CA . GLY A 1 115 ? 6.476 -14.194 1.946 1.00 96.31 115 GLY A CA 1
ATOM 828 C C . GLY A 1 115 ? 5.416 -14.351 3.043 1.00 96.31 115 GLY A C 1
ATOM 829 O O . GLY A 1 115 ? 5.457 -15.317 3.806 1.00 96.31 115 GLY A O 1
ATOM 830 N N . SER A 1 116 ? 4.438 -13.444 3.128 1.00 95.75 116 SER A N 1
ATOM 831 C CA . SER A 1 116 ? 3.379 -13.501 4.146 1.00 95.75 116 SER A CA 1
ATOM 832 C C . SER A 1 116 ? 2.403 -14.671 3.949 1.00 95.75 116 SER A C 1
ATOM 834 O O . SER A 1 116 ? 1.795 -15.163 4.912 1.00 95.75 116 SER A O 1
ATOM 836 N N . GLY A 1 117 ? 2.236 -15.129 2.703 1.00 92.44 117 GLY A N 1
ATOM 837 C CA . GLY A 1 117 ? 1.218 -16.106 2.312 1.00 92.44 117 GLY A CA 1
ATOM 838 C C . GLY A 1 117 ? -0.227 -15.603 2.443 1.00 92.44 117 GLY A C 1
ATOM 839 O O . GLY A 1 117 ? -1.141 -16.422 2.504 1.00 92.44 117 GLY A O 1
ATOM 840 N N . LEU A 1 118 ? -0.441 -14.287 2.554 1.00 94.56 118 LEU A N 1
ATOM 841 C CA . LEU A 1 118 ? -1.761 -13.662 2.435 1.00 94.56 118 LEU A CA 1
ATOM 842 C C . LEU A 1 118 ? -2.162 -13.538 0.958 1.00 94.56 118 LEU A C 1
ATOM 844 O O . LEU A 1 118 ? -1.303 -13.459 0.081 1.00 94.56 118 LEU A O 1
ATOM 848 N N . GLU A 1 119 ? -3.468 -13.480 0.678 1.00 94.00 119 GLU A N 1
ATOM 849 C CA . GLU A 1 119 ? -3.946 -13.082 -0.649 1.00 94.00 119 GLU A CA 1
ATOM 850 C C . GLU A 1 119 ? -3.523 -11.628 -0.890 1.00 94.00 119 GLU A C 1
ATOM 852 O O . GLU A 1 119 ? -3.903 -10.734 -0.124 1.00 94.00 119 GLU A O 1
ATOM 857 N N . TRP A 1 120 ? -2.727 -11.384 -1.929 1.00 94.00 120 TRP A N 1
ATOM 858 C CA . TRP A 1 120 ? -2.213 -10.052 -2.213 1.00 94.00 120 TRP A CA 1
ATOM 859 C C . TRP A 1 120 ? -2.267 -9.704 -3.700 1.00 94.00 120 TRP A C 1
ATOM 861 O O . TRP A 1 120 ? -2.289 -10.582 -4.561 1.00 94.00 120 TRP A O 1
ATOM 871 N N . VAL A 1 121 ? -2.315 -8.403 -3.983 1.00 89.00 121 VAL A N 1
ATOM 872 C CA . VAL A 1 121 ? -2.266 -7.841 -5.334 1.00 89.00 121 VAL A CA 1
ATOM 873 C C . VAL A 1 121 ? -1.314 -6.651 -5.375 1.00 89.00 121 VAL A C 1
ATOM 875 O O . VAL A 1 121 ? -1.261 -5.837 -4.448 1.00 89.00 121 VAL A O 1
ATOM 878 N N . SER A 1 122 ? -0.575 -6.561 -6.474 1.00 84.25 122 SER A N 1
ATOM 879 C CA . SER A 1 122 ? 0.306 -5.445 -6.778 1.00 84.25 122 SER A CA 1
ATOM 880 C C . SER A 1 122 ? -0.472 -4.338 -7.491 1.00 84.25 122 SER A C 1
ATOM 882 O O . SER A 1 122 ? -1.070 -4.560 -8.543 1.00 84.25 122 SER A O 1
ATOM 884 N N . ALA A 1 123 ? -0.479 -3.138 -6.922 1.00 78.25 123 ALA A N 1
ATOM 885 C CA . ALA A 1 123 ? -0.962 -1.924 -7.562 1.00 78.25 123 ALA A CA 1
ATOM 886 C C . ALA A 1 123 ? 0.227 -1.243 -8.252 1.00 78.25 123 ALA A C 1
ATOM 888 O O . ALA A 1 123 ? 0.801 -0.285 -7.736 1.00 78.25 123 ALA A O 1
ATOM 889 N N . VAL A 1 124 ? 0.626 -1.788 -9.403 1.00 65.38 124 VAL A N 1
ATOM 890 C CA . VAL A 1 124 ? 1.704 -1.249 -10.241 1.00 65.38 124 VAL A CA 1
ATOM 891 C C . VAL A 1 124 ? 1.117 -0.212 -11.216 1.00 65.38 124 VAL A C 1
ATOM 893 O O . VAL A 1 124 ? 0.025 -0.383 -11.749 1.00 65.38 124 VAL A O 1
ATOM 896 N N . ALA A 1 125 ? 1.869 0.848 -11.501 1.00 52.94 125 ALA A N 1
ATOM 897 C CA . ALA A 1 125 ? 1.805 1.666 -12.723 1.00 52.94 125 ALA A CA 1
ATOM 898 C C . ALA A 1 125 ? 0.861 2.886 -12.816 1.00 52.94 125 ALA A C 1
ATOM 900 O O . ALA A 1 125 ? 1.264 3.866 -13.441 1.00 52.94 125 ALA A O 1
ATOM 901 N N . ALA A 1 126 ? -0.326 2.943 -12.204 1.00 57.47 126 ALA A N 1
ATOM 902 C CA . ALA A 1 126 ? -1.189 4.124 -12.412 1.00 57.47 126 ALA A CA 1
ATOM 903 C C . ALA A 1 126 ? -0.643 5.411 -11.752 1.00 57.47 126 ALA A C 1
ATOM 905 O O . ALA A 1 126 ? -0.619 6.487 -12.353 1.00 57.47 126 ALA A O 1
ATOM 906 N N . ALA A 1 127 ? -0.167 5.294 -10.512 1.00 54.00 127 ALA A N 1
ATOM 907 C CA . ALA A 1 127 ? 0.260 6.439 -9.710 1.00 54.00 127 ALA A CA 1
ATOM 908 C C . ALA A 1 127 ? 1.507 7.135 -10.285 1.00 54.00 127 ALA A C 1
ATOM 910 O O . ALA A 1 127 ? 1.521 8.357 -10.424 1.00 54.00 127 ALA A O 1
ATOM 911 N N . GLY A 1 128 ? 2.515 6.358 -10.695 1.00 59.28 128 GLY A N 1
ATOM 912 C CA . GLY A 1 128 ? 3.747 6.898 -11.273 1.00 59.28 128 GLY A CA 1
ATOM 913 C C . GLY A 1 128 ? 3.525 7.601 -12.615 1.00 59.28 128 GLY A C 1
ATOM 914 O O . GLY A 1 128 ? 4.173 8.606 -12.893 1.00 59.28 128 GLY A O 1
ATOM 915 N N . MET A 1 129 ? 2.573 7.136 -13.432 1.00 65.69 129 MET A N 1
ATOM 916 C CA . MET A 1 129 ? 2.256 7.779 -14.711 1.00 65.69 129 MET A CA 1
ATOM 917 C C . MET A 1 129 ? 1.641 9.167 -14.518 1.00 65.69 129 MET A C 1
ATOM 919 O O . MET A 1 129 ? 2.017 10.109 -15.215 1.00 65.69 129 MET A O 1
ATOM 923 N N . VAL A 1 130 ? 0.731 9.320 -13.554 1.00 65.38 130 VAL A N 1
ATOM 924 C CA . VAL A 1 130 ? 0.143 10.632 -13.242 1.00 65.38 130 VAL A CA 1
ATOM 925 C C . VAL A 1 130 ? 1.195 11.582 -12.672 1.00 65.38 130 VAL A C 1
ATOM 927 O O . VAL A 1 130 ? 1.256 12.744 -13.071 1.00 65.38 130 VAL A O 1
ATOM 930 N N . GLU A 1 131 ? 2.066 11.083 -11.796 1.00 55.22 131 GLU A N 1
ATOM 931 C CA . GLU A 1 131 ? 3.161 11.866 -11.214 1.00 55.22 131 GLU A CA 1
ATOM 932 C C . GLU A 1 131 ? 4.142 12.400 -12.276 1.00 55.22 131 GLU A C 1
ATOM 934 O O . GLU A 1 131 ? 4.635 13.517 -12.148 1.00 55.22 131 GLU A O 1
ATOM 939 N N . HIS A 1 132 ? 4.343 11.665 -13.375 1.00 66.19 132 HIS A N 1
ATOM 940 C CA . HIS A 1 132 ? 5.189 12.071 -14.505 1.00 66.19 132 HIS A CA 1
ATOM 941 C C . HIS A 1 132 ? 4.419 12.780 -15.638 1.00 66.19 132 HIS A C 1
ATOM 943 O O . HIS A 1 132 ? 4.910 12.889 -16.760 1.00 66.19 132 HIS A O 1
ATOM 949 N N . GLY A 1 133 ? 3.220 13.303 -15.352 1.00 76.38 133 GLY A N 1
ATOM 950 C CA . GLY A 1 133 ? 2.500 14.220 -16.243 1.00 76.38 133 GLY A CA 1
ATOM 951 C C . GLY A 1 133 ? 1.505 13.569 -17.205 1.00 76.38 133 GLY A C 1
ATOM 952 O O . GLY A 1 133 ? 0.928 14.264 -18.045 1.00 76.38 133 GLY A O 1
ATOM 953 N N . HIS A 1 134 ? 1.246 12.264 -17.092 1.00 76.75 134 HIS A N 1
ATOM 954 C CA . HIS A 1 134 ? 0.152 11.649 -17.840 1.00 76.75 134 HIS A CA 1
ATOM 955 C C . HIS A 1 134 ? -1.204 12.023 -17.232 1.00 76.75 134 HIS A C 1
ATOM 957 O O . HIS A 1 134 ? -1.382 12.058 -16.015 1.00 76.75 134 HIS A O 1
ATOM 963 N N . ARG A 1 135 ? -2.203 12.282 -18.086 1.00 84.12 135 ARG A N 1
ATOM 964 C CA . ARG A 1 135 ? -3.545 12.630 -17.601 1.00 84.12 135 ARG A CA 1
ATOM 965 C C . ARG A 1 135 ? -4.189 11.441 -16.869 1.00 84.12 135 ARG A C 1
ATOM 967 O O . ARG A 1 135 ? -4.137 10.332 -17.407 1.00 84.12 135 ARG A O 1
ATOM 974 N N . PRO A 1 136 ? -4.867 11.648 -15.726 1.00 62.00 136 PRO A N 1
ATOM 975 C CA . PRO A 1 136 ? -5.533 10.573 -14.988 1.00 62.00 136 PRO A CA 1
ATOM 976 C C . PRO A 1 136 ? -6.495 9.737 -15.839 1.00 62.00 136 PRO A C 1
ATOM 978 O O . PRO A 1 136 ? -6.524 8.517 -15.707 1.00 62.00 136 PRO A O 1
ATOM 981 N N . 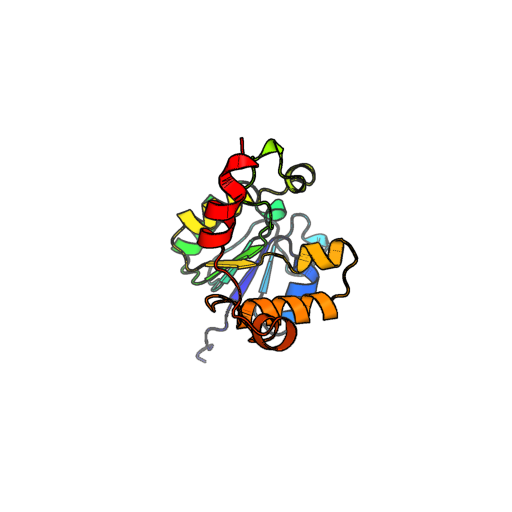GLU A 1 137 ? -7.228 10.354 -16.772 1.00 71.56 137 GLU A N 1
ATOM 982 C CA . GLU A 1 137 ? -8.167 9.624 -17.634 1.00 71.56 137 GLU A CA 1
ATOM 983 C C . GLU A 1 137 ? -7.441 8.732 -18.647 1.00 71.56 137 GLU A C 1
ATOM 985 O O . GLU A 1 137 ? -7.913 7.646 -18.979 1.00 71.56 137 GLU A O 1
ATOM 990 N N . PHE A 1 138 ? -6.275 9.175 -19.127 1.00 78.12 138 PHE A N 1
ATOM 991 C CA . PHE A 1 138 ? -5.431 8.375 -20.012 1.00 78.12 138 PHE A CA 1
ATOM 992 C C . PHE A 1 138 ? -4.880 7.156 -19.273 1.00 78.12 138 PHE A C 1
ATOM 994 O O . PHE A 1 138 ? -4.943 6.040 -19.784 1.00 78.12 138 PHE A O 1
ATOM 1001 N N . VAL A 1 139 ? -4.395 7.363 -18.050 1.00 74.06 139 VAL A N 1
ATOM 1002 C CA . VAL A 1 139 ? -3.877 6.286 -17.208 1.00 74.06 139 VAL A CA 1
ATOM 1003 C C . VAL A 1 139 ? -4.982 5.284 -16.864 1.00 74.06 139 VAL A C 1
ATOM 1005 O O . VAL A 1 139 ? -4.778 4.087 -17.036 1.00 74.06 139 VAL A O 1
ATOM 1008 N N . ALA A 1 140 ? -6.174 5.746 -16.474 1.00 65.06 140 ALA A N 1
ATOM 1009 C CA . ALA A 1 140 ? -7.316 4.873 -16.192 1.00 65.06 140 ALA A CA 1
ATOM 1010 C C . ALA A 1 140 ? -7.725 4.032 -17.416 1.00 65.06 140 ALA A C 1
ATOM 1012 O O . ALA A 1 140 ? -7.938 2.824 -17.302 1.00 6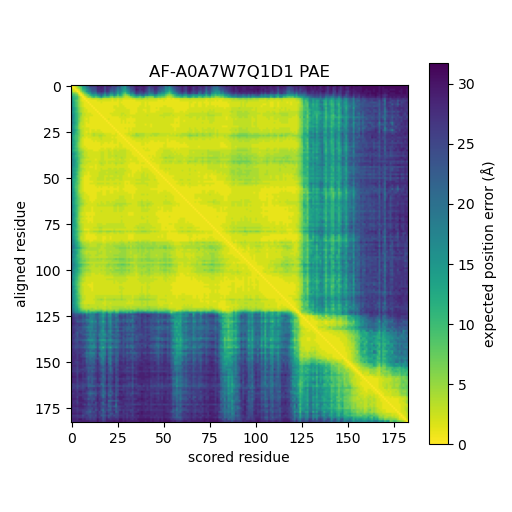5.06 140 ALA A O 1
ATOM 1013 N N . ALA A 1 141 ? -7.776 4.640 -18.606 1.00 71.19 141 ALA A N 1
ATOM 1014 C CA . ALA A 1 141 ? -8.075 3.926 -19.846 1.00 71.19 141 ALA A CA 1
ATOM 1015 C C . ALA A 1 141 ? -6.991 2.895 -20.208 1.00 71.19 141 ALA A C 1
ATOM 1017 O O . ALA A 1 141 ? -7.312 1.794 -20.669 1.00 71.19 141 ALA A O 1
ATOM 1018 N N . LEU A 1 142 ? -5.719 3.237 -19.983 1.00 75.94 142 LEU A N 1
ATOM 1019 C CA . LEU A 1 142 ? -4.581 2.356 -20.224 1.00 75.94 142 LEU A CA 1
ATOM 1020 C C . LEU A 1 142 ? -4.582 1.153 -19.273 1.00 75.94 142 LEU A C 1
ATOM 1022 O O . LEU A 1 142 ? -4.411 0.024 -19.730 1.00 75.94 142 LEU A O 1
ATOM 1026 N N . MET A 1 143 ? -4.851 1.365 -17.983 1.00 76.25 143 MET A N 1
ATOM 1027 C CA . MET A 1 143 ? -4.946 0.274 -17.005 1.00 76.25 143 MET A CA 1
ATOM 1028 C C . MET A 1 143 ? -6.135 -0.642 -17.294 1.00 76.25 143 MET A C 1
ATOM 1030 O O . MET A 1 143 ? -5.967 -1.857 -17.362 1.00 76.25 143 MET A O 1
ATOM 1034 N N . ALA A 1 144 ? -7.305 -0.077 -17.610 1.00 68.19 144 ALA A N 1
ATOM 1035 C CA . ALA A 1 144 ? -8.466 -0.867 -18.016 1.00 68.19 144 ALA A CA 1
ATOM 1036 C C . ALA A 1 144 ? -8.193 -1.704 -19.282 1.00 68.19 144 ALA A C 1
ATOM 1038 O O . ALA A 1 144 ? -8.790 -2.764 -19.471 1.00 68.19 144 ALA A O 1
ATOM 1039 N N . ARG A 1 145 ? -7.314 -1.240 -20.183 1.00 72.56 145 ARG A N 1
ATOM 1040 C CA . ARG A 1 145 ? -6.861 -2.020 -21.345 1.00 72.56 145 ARG A CA 1
ATOM 1041 C C . ARG A 1 145 ? -5.975 -3.188 -20.923 1.00 72.56 145 ARG A C 1
ATOM 1043 O O . ARG A 1 145 ? -6.255 -4.307 -21.343 1.00 72.56 145 ARG A O 1
ATOM 1050 N N . TYR A 1 146 ? -4.967 -2.945 -20.087 1.00 65.06 146 TYR A N 1
ATOM 1051 C CA . TYR A 1 146 ? -4.077 -4.002 -19.606 1.00 65.06 146 TYR A CA 1
ATOM 1052 C C . TYR A 1 146 ? -4.825 -5.091 -18.839 1.00 65.06 146 TYR A C 1
ATOM 1054 O O . TYR A 1 146 ? -4.576 -6.265 -19.083 1.00 65.06 146 TYR A O 1
ATOM 1062 N N . GLU A 1 147 ? -5.802 -4.740 -18.002 1.00 62.53 147 GLU A N 1
ATOM 1063 C CA . GLU A 1 147 ? -6.643 -5.730 -17.317 1.00 62.53 147 GLU A CA 1
ATOM 1064 C C . GLU A 1 147 ? -7.425 -6.622 -18.291 1.00 62.53 147 GLU A C 1
ATOM 1066 O O . GLU A 1 147 ? -7.500 -7.833 -18.093 1.00 62.53 147 GLU A O 1
ATOM 1071 N N . ARG A 1 148 ? -7.978 -6.053 -19.373 1.00 73.12 148 ARG A N 1
ATOM 1072 C CA . ARG A 1 148 ? -8.690 -6.834 -20.403 1.00 73.12 148 ARG A CA 1
ATOM 1073 C C . ARG A 1 148 ? -7.766 -7.751 -21.198 1.00 73.12 148 ARG A C 1
ATOM 1075 O O . ARG A 1 148 ? -8.216 -8.786 -21.688 1.00 73.12 148 ARG A O 1
ATOM 1082 N N . GLU A 1 149 ? -6.522 -7.334 -21.393 1.00 64.69 149 GLU A N 1
ATOM 1083 C CA . GLU A 1 149 ? -5.530 -8.023 -22.220 1.00 64.69 149 GLU A CA 1
ATOM 1084 C C . GLU A 1 149 ? -4.665 -9.004 -21.413 1.00 64.69 149 GLU A C 1
ATOM 1086 O O . GLU A 1 149 ? -4.030 -9.878 -22.001 1.00 64.69 149 GLU A O 1
ATOM 1091 N N . ASN A 1 150 ? -4.673 -8.920 -20.080 1.00 68.12 150 ASN A N 1
ATOM 1092 C CA . ASN A 1 150 ? -3.868 -9.779 -19.222 1.00 68.12 150 ASN A CA 1
ATOM 1093 C C . ASN A 1 150 ? -4.207 -11.266 -19.438 1.00 68.12 150 ASN A C 1
ATOM 1095 O O . ASN A 1 150 ? -5.368 -11.676 -19.380 1.00 68.12 150 ASN A O 1
ATOM 1099 N N . GLY A 1 151 ? -3.185 -12.079 -19.717 1.00 66.88 151 GLY A N 1
ATOM 1100 C CA . GLY A 1 151 ? -3.338 -13.504 -20.030 1.00 66.88 151 GLY A CA 1
ATOM 1101 C C . GLY A 1 151 ? -3.911 -13.816 -21.421 1.00 66.88 151 GLY A C 1
ATOM 1102 O O . GLY A 1 151 ? -4.145 -14.986 -21.724 1.00 66.88 151 GLY A O 1
ATOM 1103 N N . ARG A 1 152 ? -4.130 -12.813 -22.284 1.00 74.50 152 ARG A N 1
ATOM 1104 C CA . ARG A 1 152 ? -4.574 -13.013 -23.671 1.00 74.50 152 ARG A CA 1
ATOM 1105 C C . ARG A 1 152 ? -3.395 -12.823 -24.631 1.00 74.50 152 ARG A C 1
ATOM 1107 O O . ARG A 1 152 ? -2.708 -11.808 -24.542 1.00 74.50 152 ARG A O 1
ATOM 1114 N N . PRO A 1 153 ? -3.168 -13.743 -25.585 1.00 70.81 153 PRO A N 1
ATOM 1115 C CA . PRO A 1 153 ? -2.219 -13.501 -26.664 1.00 70.81 153 PRO A CA 1
ATOM 1116 C C . PRO A 1 153 ? -2.592 -12.223 -27.418 1.00 70.81 153 PRO A C 1
ATOM 1118 O O . PRO A 1 153 ? -3.776 -11.976 -27.671 1.00 70.81 153 PRO A O 1
ATOM 1121 N N . ALA A 1 154 ? -1.586 -11.429 -27.790 1.00 67.56 154 ALA A N 1
ATOM 1122 C CA . ALA A 1 154 ? -1.796 -10.263 -28.636 1.00 67.56 154 ALA A CA 1
ATOM 1123 C C . ALA A 1 154 ? -2.532 -10.684 -29.916 1.00 67.56 154 ALA A C 1
ATOM 1125 O O . ALA A 1 154 ? -2.216 -11.713 -30.521 1.00 67.56 154 ALA A O 1
ATOM 1126 N N . HIS A 1 155 ? -3.531 -9.901 -30.324 1.00 77.50 155 HIS A N 1
ATOM 1127 C CA . HIS A 1 155 ? -4.235 -10.179 -31.566 1.00 77.50 155 HIS A CA 1
ATOM 1128 C C . HIS A 1 155 ? -3.272 -9.994 -32.742 1.00 77.50 155 HIS A C 1
ATOM 1130 O O . HIS A 1 155 ? -2.831 -8.883 -33.025 1.00 77.50 155 HIS A O 1
ATOM 1136 N N . VAL A 1 156 ? -2.957 -11.092 -33.426 1.00 76.44 156 VAL A N 1
ATOM 1137 C CA . VAL A 1 156 ? -2.263 -11.057 -34.714 1.00 76.44 156 VAL A CA 1
ATOM 1138 C C . VAL A 1 156 ? -3.308 -10.751 -35.784 1.00 76.44 156 VAL A C 1
ATOM 1140 O O . VAL A 1 156 ? -4.187 -11.576 -36.040 1.00 76.44 156 VAL A O 1
ATOM 1143 N N . SER A 1 157 ? -3.254 -9.551 -36.363 1.00 81.81 157 SER A N 1
ATOM 1144 C CA . SER A 1 157 ? -4.127 -9.164 -37.472 1.00 81.81 157 SER A CA 1
ATOM 1145 C C . SER A 1 157 ? -3.616 -9.731 -38.803 1.00 81.81 157 SER A C 1
ATOM 1147 O O . SER A 1 157 ? -2.433 -10.030 -38.966 1.00 81.81 157 SER A O 1
ATOM 1149 N N . GLY A 1 158 ? -4.514 -9.864 -39.784 1.00 84.62 158 GLY A N 1
ATOM 1150 C CA . GLY A 1 158 ? -4.181 -10.305 -41.148 1.00 84.62 158 GLY A CA 1
ATOM 1151 C C . GLY A 1 158 ? -3.557 -9.214 -42.025 1.00 84.62 158 GLY A C 1
ATOM 1152 O O . GLY A 1 158 ? -3.391 -9.410 -43.226 1.00 84.62 158 GLY A O 1
ATOM 1153 N N . ASP A 1 159 ? -3.224 -8.054 -41.457 1.00 90.69 159 ASP A N 1
ATOM 1154 C CA . ASP A 1 159 ? -2.836 -6.869 -42.228 1.00 90.69 159 ASP A CA 1
ATOM 1155 C C . ASP A 1 159 ? -1.563 -7.090 -43.045 1.00 90.69 159 ASP A C 1
ATOM 1157 O O . ASP A 1 159 ? -1.448 -6.588 -44.160 1.00 90.69 159 ASP A O 1
ATOM 1161 N N . VAL A 1 160 ? -0.628 -7.896 -42.538 1.00 88.44 160 VAL A N 1
ATOM 1162 C CA . VAL A 1 160 ? 0.595 -8.239 -43.274 1.00 88.44 160 VAL A CA 1
ATOM 1163 C C . VAL A 1 160 ? 0.269 -8.987 -44.566 1.00 88.44 160 VAL A C 1
ATOM 1165 O O . VAL A 1 160 ? 0.827 -8.663 -45.61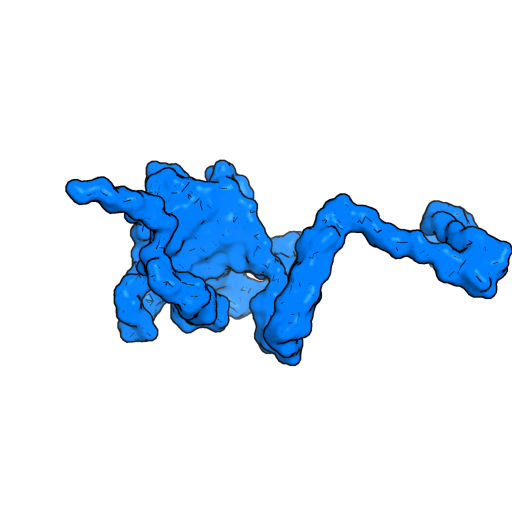2 1.00 88.44 160 VAL A O 1
ATOM 1168 N N . GLU A 1 161 ? -0.664 -9.936 -44.518 1.00 92.69 161 GLU A N 1
ATOM 1169 C CA . GLU A 1 161 ? -1.100 -10.680 -45.700 1.00 92.69 161 GLU A CA 1
ATOM 1170 C C . GLU A 1 161 ? -1.901 -9.797 -46.653 1.00 92.69 161 GLU A C 1
ATOM 1172 O O . GLU A 1 161 ? -1.641 -9.805 -47.854 1.00 92.69 161 GLU A O 1
ATOM 1177 N N . ASN A 1 162 ? -2.788 -8.959 -46.116 1.00 93.12 162 ASN A N 1
ATOM 1178 C CA . ASN A 1 162 ? -3.563 -8.007 -46.908 1.00 93.12 162 ASN A CA 1
ATOM 1179 C C . ASN A 1 162 ? -2.672 -7.011 -47.669 1.00 93.12 162 ASN A C 1
ATOM 1181 O O . ASN A 1 162 ? -2.982 -6.646 -48.801 1.00 93.12 162 ASN A O 1
ATOM 1185 N N . VAL A 1 163 ? -1.571 -6.562 -47.057 1.00 93.94 163 VAL A N 1
ATOM 1186 C CA . VAL A 1 163 ? -0.668 -5.556 -47.639 1.00 93.94 163 VAL A CA 1
ATOM 1187 C C . VAL A 1 163 ? 0.391 -6.188 -48.542 1.00 93.94 163 VAL A C 1
ATOM 1189 O O . VAL A 1 163 ? 0.711 -5.633 -49.591 1.00 93.94 163 VAL A O 1
ATOM 1192 N N . LEU A 1 164 ? 0.962 -7.329 -48.146 1.00 92.00 164 LEU A N 1
ATOM 1193 C CA . LEU A 1 164 ? 2.110 -7.935 -48.831 1.00 92.00 164 LEU A CA 1
ATOM 1194 C C . LEU A 1 164 ? 1.741 -9.128 -49.723 1.00 92.00 164 LEU A C 1
ATOM 1196 O O . LEU A 1 164 ? 2.620 -9.651 -50.408 1.00 92.00 164 LEU A O 1
ATOM 1200 N N . GLY A 1 165 ? 0.486 -9.588 -49.702 1.00 93.75 165 GLY A N 1
ATOM 1201 C CA . GLY A 1 165 ? 0.019 -10.761 -50.450 1.00 93.75 165 GLY A CA 1
ATOM 1202 C C . GLY A 1 165 ? 0.609 -12.089 -49.964 1.00 93.75 165 GLY A C 1
ATOM 1203 O O . GLY A 1 165 ? 0.578 -13.081 -50.689 1.00 93.75 165 GLY A O 1
ATOM 1204 N N . ARG A 1 166 ? 1.204 -12.107 -48.766 1.00 89.94 166 ARG A N 1
ATOM 1205 C CA . ARG A 1 166 ? 1.809 -13.290 -48.141 1.00 89.94 166 ARG A CA 1
ATOM 1206 C C . ARG A 1 166 ? 1.728 -13.201 -46.615 1.00 89.94 166 ARG A C 1
ATOM 1208 O O . ARG A 1 166 ? 1.816 -12.089 -46.090 1.00 89.94 166 ARG A O 1
ATOM 1215 N N . PRO A 1 167 ? 1.619 -14.333 -45.901 1.00 87.94 167 PRO A N 1
ATOM 1216 C CA . PRO A 1 167 ? 1.526 -14.334 -44.445 1.00 87.94 167 PRO A CA 1
ATOM 1217 C C . PRO A 1 167 ? 2.752 -13.690 -43.786 1.00 87.94 167 PRO A C 1
ATOM 1219 O O . PRO A 1 167 ? 3.855 -13.667 -44.346 1.00 87.94 167 PRO A O 1
ATOM 1222 N N . ALA A 1 168 ? 2.557 -13.179 -42.568 1.00 87.31 168 ALA A N 1
ATOM 1223 C CA . ALA A 1 168 ? 3.661 -12.719 -41.736 1.00 87.31 168 ALA A CA 1
ATOM 1224 C C . ALA A 1 168 ? 4.628 -13.878 -41.456 1.00 87.31 168 ALA A C 1
ATOM 1226 O O . ALA A 1 168 ? 4.200 -14.978 -41.110 1.00 87.31 168 ALA A O 1
ATOM 1227 N N . ARG A 1 169 ? 5.932 -13.617 -41.587 1.00 87.81 169 ARG A N 1
ATOM 1228 C CA . ARG A 1 169 ? 6.968 -14.570 -41.173 1.00 87.81 169 ARG A CA 1
ATOM 1229 C C . ARG A 1 169 ? 7.002 -14.660 -39.653 1.00 87.81 169 ARG A C 1
ATOM 1231 O O . ARG A 1 169 ? 6.840 -13.652 -38.964 1.00 87.81 169 ARG A O 1
ATOM 1238 N N . SER A 1 170 ? 7.243 -15.857 -39.140 1.00 86.88 170 SER A N 1
ATOM 1239 C CA . SER A 1 170 ? 7.485 -16.068 -37.720 1.00 86.88 170 SER A CA 1
ATOM 1240 C C . SER A 1 170 ? 8.804 -15.424 -37.291 1.00 86.88 170 SER A C 1
ATOM 1242 O O . SER A 1 170 ? 9.738 -15.251 -38.079 1.00 86.88 170 SER A O 1
ATOM 1244 N N . PHE A 1 171 ? 8.905 -15.106 -36.000 1.00 81.81 171 PHE A N 1
ATOM 1245 C CA . PHE A 1 171 ? 10.158 -14.626 -35.423 1.00 81.81 171 PHE A CA 1
ATOM 1246 C C . PHE A 1 171 ? 11.295 -15.643 -35.607 1.00 81.81 171 PHE A C 1
ATOM 1248 O O . PHE A 1 171 ? 12.420 -15.256 -35.897 1.00 81.81 171 PHE A O 1
ATOM 1255 N N . ALA A 1 172 ? 10.995 -16.942 -35.514 1.00 85.44 172 ALA A N 1
ATOM 1256 C CA . ALA A 1 172 ? 11.981 -18.004 -35.690 1.00 85.44 172 ALA A CA 1
ATOM 1257 C C . ALA A 1 172 ? 12.567 -18.030 -37.113 1.00 85.44 172 ALA A C 1
ATOM 1259 O O . ALA A 1 172 ? 13.778 -18.154 -37.273 1.00 85.44 172 ALA A O 1
ATOM 1260 N N . GLU A 1 173 ? 11.726 -17.860 -38.137 1.00 88.88 173 GLU A N 1
ATOM 1261 C CA . GLU A 1 173 ? 12.173 -17.751 -39.532 1.00 88.88 173 GLU A CA 1
ATOM 1262 C C . GLU A 1 173 ? 13.021 -16.499 -39.747 1.00 88.88 17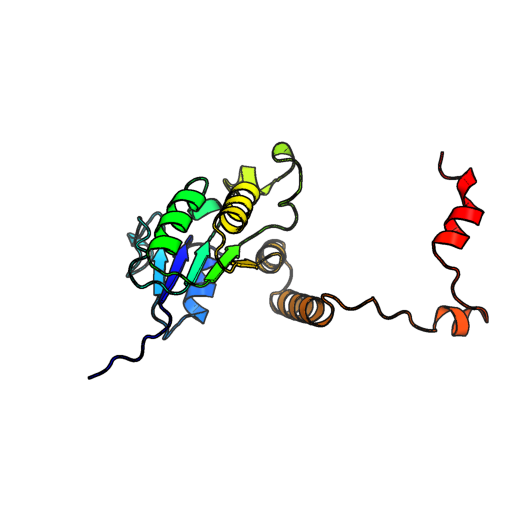3 GLU A C 1
ATOM 1264 O O . GLU A 1 173 ? 14.077 -16.571 -40.367 1.00 88.88 173 GLU A O 1
ATOM 1269 N N . TRP A 1 174 ? 12.611 -15.357 -39.185 1.00 88.44 174 TRP A N 1
ATOM 1270 C CA . TRP A 1 174 ? 13.413 -14.138 -39.272 1.00 88.44 174 TRP A CA 1
ATOM 1271 C C . TRP A 1 174 ? 14.788 -14.309 -38.614 1.00 88.44 174 TRP A C 1
ATOM 1273 O O . TRP A 1 174 ? 15.790 -13.919 -39.208 1.00 88.44 174 TRP A O 1
ATOM 1283 N N . VAL A 1 175 ? 14.855 -14.927 -37.429 1.00 89.19 175 VAL A N 1
ATOM 1284 C CA . VAL A 1 175 ? 16.124 -15.207 -36.738 1.00 89.19 175 VAL A CA 1
ATOM 1285 C C . VAL A 1 175 ? 17.008 -16.135 -37.569 1.00 89.19 175 VAL A C 1
ATOM 1287 O O . VAL A 1 175 ? 18.196 -15.861 -37.702 1.00 89.19 175 VAL A O 1
ATOM 1290 N N . ALA A 1 176 ? 16.453 -17.197 -38.161 1.00 90.56 176 ALA A N 1
ATOM 1291 C CA . ALA A 1 176 ? 17.209 -18.102 -39.028 1.00 90.56 176 ALA A CA 1
ATOM 1292 C C . ALA A 1 176 ? 17.779 -17.380 -40.262 1.00 90.56 176 ALA A C 1
ATOM 1294 O O . ALA A 1 176 ? 18.946 -17.576 -40.595 1.00 90.56 176 ALA A O 1
ATOM 1295 N N . ASP A 1 177 ? 16.984 -16.502 -40.880 1.00 90.38 177 ASP A N 1
ATOM 1296 C CA . ASP A 1 177 ? 17.378 -15.702 -42.045 1.00 90.38 177 ASP A CA 1
ATOM 1297 C C . ASP A 1 177 ? 18.464 -14.650 -41.720 1.00 90.38 177 ASP A C 1
ATOM 1299 O O . ASP A 1 177 ? 19.162 -14.203 -42.625 1.00 90.38 177 ASP A O 1
ATOM 1303 N N . HIS A 1 178 ? 18.598 -14.220 -40.456 1.00 87.94 178 HIS A N 1
ATOM 1304 C CA . HIS A 1 178 ? 19.435 -13.072 -40.056 1.00 87.94 178 HIS A CA 1
ATOM 1305 C C . HIS A 1 178 ? 20.472 -13.403 -38.971 1.00 87.94 178 HIS A C 1
ATOM 1307 O O . HIS A 1 178 ? 21.097 -12.496 -38.417 1.00 87.94 178 HIS A O 1
ATOM 1313 N N . ALA A 1 179 ? 20.686 -14.686 -38.669 1.00 84.69 179 ALA A N 1
ATOM 1314 C CA . ALA A 1 179 ? 21.598 -15.136 -37.614 1.00 84.69 179 ALA A CA 1
ATOM 1315 C C . ALA A 1 179 ? 23.044 -14.638 -37.804 1.00 84.69 179 ALA A C 1
ATOM 1317 O O . ALA A 1 179 ? 23.781 -14.492 -36.834 1.00 84.69 179 ALA A O 1
ATOM 1318 N N . GLU A 1 180 ? 23.456 -14.334 -39.037 1.00 86.31 180 GLU A N 1
ATOM 1319 C CA . GLU A 1 180 ? 24.788 -13.801 -39.340 1.00 86.31 180 GLU A CA 1
ATOM 1320 C C . GLU A 1 180 ? 25.028 -12.363 -38.842 1.00 86.31 180 GLU A C 1
ATOM 1322 O O . GLU A 1 180 ? 26.181 -11.975 -38.652 1.00 86.31 180 GLU A O 1
ATOM 1327 N N . TYR A 1 181 ? 23.964 -11.589 -38.590 1.00 73.62 181 TYR A N 1
ATOM 1328 C CA . TYR A 1 181 ? 24.041 -10.209 -38.090 1.00 73.62 181 TYR A CA 1
ATOM 1329 C C . TYR A 1 181 ? 24.082 -10.112 -36.564 1.00 73.62 181 TYR A C 1
ATOM 1331 O O . TYR A 1 181 ? 24.344 -9.039 -36.022 1.00 73.62 181 TYR A O 1
ATOM 1339 N N . VAL A 1 182 ? 23.813 -11.219 -35.872 1.00 64.19 182 VAL A N 1
ATOM 1340 C CA . VAL A 1 182 ? 23.820 -11.301 -34.413 1.00 64.19 182 VAL A CA 1
ATOM 1341 C C . VAL A 1 182 ? 25.070 -12.083 -34.002 1.00 64.19 182 VAL A C 1
ATOM 1343 O O . VAL A 1 182 ? 25.024 -13.293 -33.791 1.00 64.19 182 VAL A O 1
ATOM 1346 N N . ARG A 1 183 ? 26.213 -11.390 -33.958 1.00 50.44 183 ARG A N 1
ATOM 1347 C CA . ARG A 1 183 ? 27.463 -11.869 -33.351 1.00 50.44 183 ARG A CA 1
ATOM 1348 C C . ARG A 1 183 ? 27.873 -10.968 -32.202 1.00 50.44 183 ARG A C 1
ATOM 1350 O O . ARG A 1 183 ? 27.776 -9.735 -32.380 1.00 50.44 183 ARG A O 1
#

Mean predicted aligned error: 12.05 Å

Organism: NCBI:txid1768010

Nearest PDB structures (foldseek):
  3kln-assembly4_D  TM=3.266E-01  e=1.860E-01  Vibrio cholerae O1 biovar El Tor
  6hcd-assembly2_D  TM=4.179E-01  e=2.389E+00  Archaeoglobus fulgidus
  4dhe-assembly1_A  TM=4.300E-01  e=2.550E+00  Burkholderia thailandensis E264
  8wwe-assembly1_D  TM=2.281E-01  e=2.550E+00  Ruegeria pomeroyi DSS-3

Solvent-accessible surface area (backbone atoms only — not comparable to full-atom values): 10558 Å² total; per-residue (Å²): 136,85,77,78,88,68,69,21,37,36,32,38,30,29,83,40,88,63,25,41,58,52,51,61,77,42,61,97,52,52,68,42,37,20,24,92,59,34,91,82,37,91,84,34,32,64,71,87,80,42,82,73,25,36,32,38,39,44,29,23,56,63,48,30,88,52,35,46,64,50,43,53,52,25,52,77,44,59,36,56,39,38,38,33,52,39,52,93,55,43,86,49,60,78,92,73,34,71,57,45,81,78,50,36,28,41,47,62,32,50,51,28,49,65,73,58,74,55,53,66,49,76,50,56,58,58,67,63,42,40,75,74,70,42,53,65,68,59,42,53,53,51,50,58,47,49,64,73,43,62,97,52,81,79,85,82,72,65,58,51,28,74,74,68,78,42,74,73,78,52,71,68,57,52,46,69,76,44,51,88,78,69,122

Secondary structure (DSSP, 8-state):
-------EEEEETTTSTTHHHHHHHTTTSEEEEE-S-GGGSTT-BSS---TT--EEEE-HHHHGGGHHHHHHHHHHTT--EEEEE--TTTTS-GGG-GGGGGT--HHHHHHHHHHHTSEEEEE-SHHHHHHTT--HHHHHHHHHHHHHHTTSPP---THHHHHHSSPPPPHHHHHHHHGGG--

Radius of gyration: 21.91 Å; Cα contacts (8 Å, |Δi|>4): 260; chains: 1; bounding box: 56×34×68 Å